Protein AF-W9Y584-F1 (afdb_monomer)

Solvent-accessible surface area (backbone atoms only — not comparable to full-atom values): 12458 Å² total; per-residue (Å²): 137,82,78,78,77,70,76,89,52,69,51,66,88,59,49,47,85,78,64,96,78,59,50,71,48,49,48,54,33,46,75,70,65,40,57,49,36,88,55,50,37,61,55,81,75,81,56,70,67,59,54,50,48,42,29,58,38,43,80,43,98,86,47,83,35,14,33,40,26,53,37,51,52,50,45,47,73,74,63,63,38,45,46,75,89,76,39,74,39,94,86,58,80,86,69,57,84,52,54,62,47,19,27,52,51,36,49,51,52,49,55,53,46,68,76,48,44,75,40,34,39,35,30,57,74,50,92,54,31,32,34,39,39,38,18,34,67,78,44,29,31,47,34,30,39,31,39,40,42,72,65,76,66,102,74,73,49,80,82,48,58,66,56,61,74,70,52,58,79,83,76,55,60,68,40,82,76,43,72,41,69,71,34,78,40,66,47,59,86,93,47,64,87,49,37,77,80,75,76,76,78,74,80,77,77,77,83,85,129

Secondary structure (DSSP, 8-state):
---------S-GGGB-PPPSS--HHHHHHHHTTPPPBTTB---PPPPHHHHHHHHHS-SSTT-SS-HHHHHHHHHIIIII-TTTTTPPPSS-PPP-SSHHHHHHHHHHHHHHHHHH--EEEEEEEETTEEEEEEE-TTS-EEEEEEEEEE---TT--HHHHHHHTTS-TTTS-EEEEEEEEEEEEPSPTT-GGGS--------------

Mean predicted aligned error: 8.9 Å

Sequence (209 aa):
MNTDVEACGIYPSIKVPWSSQPREAETTYRDAGLVKTKGTLFLLPPPDDVLRETFNAPPRPKTRMSAGAVALCKHFERGGASSEHGRSHPFWTMPVGSNENKTEIARQILDDMLSQAVWKNVMLLHHGVAVYEIRNSRGYGIRWTLDLQEKRGARASEDQVESHLLEDDYEKDWVITKTTLRGFLEPIAGLDYELPHREQKESATGSSA

Organism: NCBI:txid1182541

Radius of gyration: 20.82 Å; Cα contacts (8 Å, |Δi|>4): 292; chains: 1; bounding box: 46×78×46 Å

Foldseek 3Di:
DDDPPPPLAFPPPFFDDQDPDHDPLSVVQVVVLATDGVQFQSDDDDDVVQVLCQQLPCPDPPDPAGVQLVQLQVCCVVPCDPCPVDDANPQAGRQDDDSVSSRVRSSVVSVCQVVQFNHWTWGDPDPQKIKIWTDGLQQKTWIKIFGKDFPDDPDDDPVNVVVVVVDDSSPTDIDGPDIHTPHIGDHDPPRSVS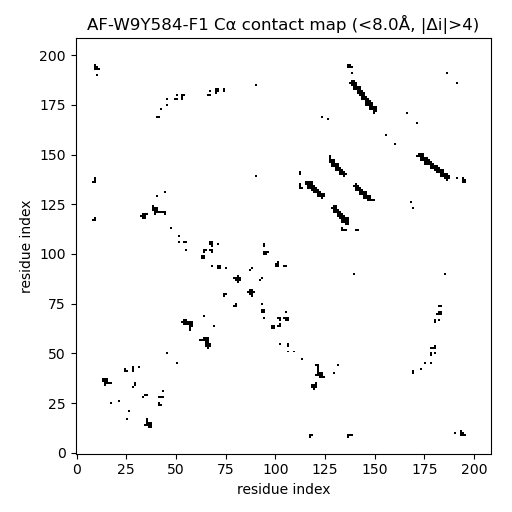GDDDDPPPPPPDDDD

Nearest PDB structures (foldseek):
  4nzf-assembly1_A  TM=4.106E-01  e=8.703E-01  Geobacillus stearothermophilus
  3lx9-assembly1_B  TM=3.716E-01  e=7.704E-01  Homo sapiens
  1r47-assembly1_A  TM=5.193E-01  e=4.246E+00  Homo sapiens
  8ptx-assembly1_B  TM=4.443E-01  e=9.380E+00  Homo sapiens

pLDDT: mean 84.26, std 19.47, range [28.8, 98.75]

Structure (mmCIF, N/CA/C/O backbone):
data_AF-W9Y584-F1
#
_entry.id   AF-W9Y584-F1
#
loop_
_atom_site.group_PDB
_atom_site.id
_atom_site.type_symbol
_atom_site.label_atom_id
_atom_site.label_alt_id
_atom_site.label_comp_id
_atom_site.label_asym_id
_atom_site.label_entity_id
_atom_site.label_seq_id
_atom_site.pdbx_PDB_ins_code
_atom_site.Cartn_x
_atom_site.Cartn_y
_atom_site.Cartn_z
_atom_site.occupancy
_atom_site.B_iso_or_equiv
_atom_site.auth_seq_id
_atom_site.auth_comp_id
_atom_site.auth_asym_id
_atom_site.auth_atom_id
_atom_site.pdbx_PDB_model_num
ATOM 1 N N . MET A 1 1 ? -17.230 -28.065 20.825 1.00 34.12 1 MET A N 1
ATOM 2 C CA . MET A 1 1 ? -15.792 -27.737 20.894 1.00 34.12 1 MET A CA 1
ATOM 3 C C . MET A 1 1 ? -15.297 -27.691 19.463 1.00 34.12 1 MET A C 1
ATOM 5 O O . MET A 1 1 ? -14.974 -28.733 18.917 1.00 34.12 1 MET A O 1
ATOM 9 N N . ASN A 1 2 ? -15.394 -26.527 18.822 1.00 28.80 2 ASN A N 1
ATOM 10 C CA . ASN A 1 2 ? -14.852 -26.336 17.482 1.00 28.80 2 ASN A CA 1
ATOM 11 C C . ASN A 1 2 ? -13.498 -25.673 17.694 1.00 28.80 2 ASN A C 1
ATOM 13 O O . ASN A 1 2 ? -13.433 -24.549 18.177 1.00 28.80 2 ASN A O 1
ATOM 17 N N . THR A 1 3 ? -12.440 -26.439 17.478 1.00 34.41 3 THR A N 1
ATOM 18 C CA . THR A 1 3 ? -11.067 -25.958 17.512 1.00 34.41 3 THR A CA 1
ATOM 19 C C . THR A 1 3 ? -10.879 -25.011 16.341 1.00 34.41 3 THR A C 1
ATOM 21 O O . THR A 1 3 ? -10.910 -25.447 15.188 1.00 34.41 3 THR A O 1
ATOM 24 N N . ASP A 1 4 ? -10.718 -23.730 16.659 1.00 35.47 4 ASP A N 1
ATOM 25 C CA . ASP A 1 4 ? -10.154 -22.725 15.773 1.00 35.47 4 ASP A CA 1
ATOM 26 C C . ASP A 1 4 ? -8.852 -23.274 15.189 1.00 35.47 4 ASP A C 1
ATOM 28 O O . ASP A 1 4 ? -7.821 -23.360 15.856 1.00 35.47 4 ASP A O 1
ATOM 32 N N . VAL A 1 5 ? -8.905 -23.678 13.923 1.00 38.56 5 VAL A N 1
ATOM 33 C CA . VAL A 1 5 ? -7.708 -23.721 13.095 1.00 38.56 5 VAL A CA 1
ATOM 34 C C . VAL A 1 5 ? -7.397 -22.257 12.823 1.00 38.56 5 VAL A C 1
ATOM 36 O O . VAL A 1 5 ? -7.848 -21.697 11.825 1.00 38.56 5 VAL A O 1
ATOM 39 N N . GLU A 1 6 ? -6.707 -21.607 13.765 1.00 42.22 6 GLU A N 1
ATOM 40 C CA . GLU A 1 6 ? -6.067 -20.324 13.506 1.00 42.22 6 GLU A CA 1
ATOM 41 C C . GLU A 1 6 ? -5.258 -20.506 12.226 1.00 42.22 6 GLU A C 1
ATOM 43 O O . GLU A 1 6 ? -4.303 -21.286 12.169 1.00 42.22 6 GLU A O 1
ATOM 48 N N . ALA A 1 7 ? -5.697 -19.843 11.157 1.00 46.44 7 ALA A N 1
ATOM 49 C CA . ALA A 1 7 ? -4.924 -19.765 9.939 1.00 46.44 7 ALA A CA 1
ATOM 50 C C . ALA A 1 7 ? -3.546 -19.244 10.348 1.00 46.44 7 ALA A C 1
ATOM 52 O O . ALA A 1 7 ? -3.436 -18.111 10.821 1.00 46.44 7 ALA A O 1
ATOM 53 N N . CYS A 1 8 ? -2.529 -20.099 10.214 1.00 53.91 8 CYS A N 1
ATOM 54 C CA . CYS A 1 8 ? -1.125 -19.790 10.451 1.00 53.91 8 CYS A CA 1
ATOM 55 C C . CYS A 1 8 ? -0.717 -18.699 9.451 1.00 53.91 8 CYS A C 1
ATOM 57 O O . CYS A 1 8 ? -0.238 -18.959 8.348 1.00 53.91 8 CYS A O 1
ATOM 59 N N . GLY A 1 9 ? -1.103 -17.466 9.766 1.00 73.62 9 GLY A N 1
ATOM 60 C CA . GLY A 1 9 ? -0.907 -16.298 8.933 1.00 73.62 9 GLY A CA 1
ATOM 61 C C . GLY A 1 9 ? 0.521 -15.813 9.085 1.00 73.62 9 GLY A C 1
ATOM 62 O O . GLY A 1 9 ? 1.168 -16.088 10.088 1.00 73.62 9 GLY A O 1
ATOM 63 N N . ILE A 1 10 ? 1.002 -15.052 8.107 1.00 90.50 10 ILE A N 1
ATOM 64 C CA . ILE A 1 10 ? 2.346 -14.484 8.200 1.00 90.50 10 ILE A CA 1
ATOM 65 C C . ILE A 1 10 ? 2.444 -13.552 9.418 1.00 90.50 10 ILE A C 1
ATOM 67 O O . ILE A 1 10 ? 1.484 -12.841 9.737 1.00 90.50 10 ILE A O 1
ATOM 71 N N . TYR A 1 11 ? 3.602 -13.573 10.074 1.00 91.38 11 TYR A N 1
ATOM 72 C CA . TYR A 1 11 ? 3.988 -12.698 11.183 1.00 91.38 11 TYR A CA 1
ATOM 73 C C . TYR A 1 11 ? 3.012 -12.645 12.380 1.00 91.38 11 TYR A C 1
ATOM 75 O O . TYR A 1 11 ? 2.524 -11.561 12.722 1.00 91.38 11 TYR A O 1
ATOM 83 N N . PRO A 1 12 ? 2.668 -13.779 13.027 1.00 92.19 12 PRO A N 1
ATOM 84 C CA . PRO A 1 12 ? 1.818 -13.779 14.216 1.00 92.19 12 PRO A CA 1
ATOM 85 C C . PRO A 1 12 ? 2.366 -12.911 15.358 1.00 92.19 12 PRO A C 1
ATOM 87 O O . PRO A 1 12 ? 1.565 -12.313 16.073 1.00 92.19 12 PRO A O 1
ATOM 90 N N . SER A 1 13 ? 3.689 -12.779 15.520 1.00 93.00 13 SER A N 1
ATOM 91 C CA . SER A 1 13 ? 4.279 -12.080 16.676 1.00 93.00 13 SER A CA 1
ATOM 92 C C . SER A 1 13 ? 4.034 -10.570 16.707 1.00 93.00 13 SER A C 1
ATOM 94 O O . SER A 1 13 ? 4.055 -9.963 17.778 1.00 93.00 13 SER A O 1
ATOM 96 N N . ILE A 1 14 ? 3.788 -9.949 15.551 1.00 93.81 14 ILE A N 1
ATOM 97 C CA . ILE A 1 14 ? 3.562 -8.499 15.441 1.00 93.81 14 ILE A CA 1
ATOM 98 C C . ILE A 1 14 ? 2.076 -8.134 15.345 1.00 93.81 14 ILE A C 1
ATOM 100 O O . ILE A 1 14 ? 1.730 -6.947 15.368 1.00 93.81 14 ILE A O 1
ATOM 104 N N . LYS A 1 15 ? 1.194 -9.134 15.221 1.00 94.12 15 LYS A N 1
ATOM 105 C CA . LYS A 1 15 ? -0.253 -8.920 15.244 1.00 94.12 15 LYS A CA 1
ATOM 106 C C . LYS A 1 15 ? -0.695 -8.568 16.658 1.00 94.12 15 LYS A C 1
ATOM 108 O O . LYS A 1 15 ? -0.238 -9.143 17.640 1.00 94.12 15 LYS A O 1
ATOM 113 N N . VAL A 1 16 ? -1.611 -7.614 16.753 1.00 94.81 16 VAL A N 1
ATOM 114 C CA . VAL A 1 16 ? -2.202 -7.173 18.019 1.00 94.81 16 VAL A CA 1
ATOM 115 C C . VAL A 1 16 ? -3.664 -7.622 18.061 1.00 94.81 16 VAL A C 1
ATOM 117 O O . VAL A 1 16 ? -4.352 -7.499 17.045 1.00 94.81 16 VAL A O 1
ATOM 120 N N . PRO A 1 17 ? -4.170 -8.105 19.212 1.00 95.38 17 PRO A N 1
ATOM 121 C CA . PRO A 1 17 ? -5.575 -8.464 19.355 1.00 95.38 17 PRO A CA 1
ATOM 122 C C . PRO A 1 17 ? -6.532 -7.312 19.016 1.00 95.38 17 PRO A C 1
ATOM 124 O O . PRO A 1 17 ? -6.271 -6.132 19.292 1.00 95.38 17 PRO A O 1
ATOM 127 N N . TRP A 1 18 ? -7.677 -7.661 18.435 1.00 96.00 18 TRP A N 1
ATOM 128 C CA . TRP A 1 18 ? -8.793 -6.734 18.252 1.00 96.00 18 TRP A CA 1
ATOM 129 C C . TRP A 1 18 ? -9.362 -6.297 19.605 1.00 96.00 18 TRP A C 1
ATOM 131 O O . TRP A 1 18 ? -9.293 -7.040 20.587 1.00 96.00 18 TRP A O 1
ATOM 141 N N . SER A 1 19 ? -9.916 -5.089 19.664 1.00 94.88 19 SER A N 1
ATOM 142 C CA . SER A 1 19 ? -10.541 -4.580 20.887 1.00 94.88 19 SER A CA 1
ATOM 143 C C . SER A 1 19 ? -11.781 -5.403 21.244 1.00 94.88 19 SER A C 1
ATOM 145 O O . SER A 1 19 ? -12.519 -5.847 20.365 1.00 94.88 19 SER A O 1
ATOM 147 N N . SER A 1 20 ? -12.048 -5.578 22.540 1.00 95.12 20 SER A N 1
ATOM 148 C CA . SER A 1 20 ? -13.260 -6.259 23.026 1.00 95.12 20 SER A CA 1
ATOM 149 C C . SER A 1 20 ? -14.541 -5.467 22.740 1.00 95.12 20 SER A C 1
ATOM 151 O O . SER A 1 20 ? -15.612 -6.051 22.599 1.00 95.12 20 SER A O 1
ATOM 153 N N . GLN A 1 21 ? -14.421 -4.144 22.635 1.00 94.44 21 GLN A N 1
ATOM 154 C CA . GLN A 1 21 ? -15.483 -3.211 22.264 1.00 94.44 21 GLN A CA 1
ATOM 155 C C . GLN A 1 21 ? -14.983 -2.355 21.090 1.00 94.44 21 GLN A C 1
ATOM 157 O O . GLN A 1 21 ? -14.539 -1.225 21.303 1.00 94.44 21 GLN A O 1
ATOM 162 N N . PRO A 1 22 ? -14.941 -2.912 19.864 1.00 94.06 22 PRO A N 1
ATOM 163 C CA . PRO A 1 22 ? -14.380 -2.212 18.720 1.00 94.06 22 PRO A CA 1
ATOM 164 C C . PRO A 1 22 ? -15.288 -1.055 18.311 1.00 94.06 22 PRO A C 1
ATOM 166 O O . PRO A 1 22 ? -16.516 -1.157 18.334 1.00 94.06 22 PRO A O 1
ATOM 169 N N . ARG A 1 23 ? -14.670 0.045 17.890 1.00 93.50 23 ARG A N 1
ATOM 170 C CA . ARG A 1 23 ? -15.391 1.139 17.235 1.00 93.50 23 ARG A CA 1
ATOM 171 C C . ARG A 1 23 ? -15.782 0.740 15.812 1.00 93.50 23 ARG A C 1
ATOM 173 O O . ARG A 1 23 ? -15.297 -0.260 15.274 1.00 93.50 23 ARG A O 1
ATOM 180 N N . GLU A 1 24 ? -16.627 1.550 15.181 1.00 94.94 24 GLU A N 1
ATOM 181 C CA . GLU A 1 24 ? -17.057 1.333 13.795 1.00 94.94 24 GLU A CA 1
ATOM 182 C C . GLU A 1 24 ? -15.867 1.258 12.825 1.00 94.94 24 GLU A C 1
ATOM 184 O O . GLU A 1 24 ? -15.806 0.347 12.000 1.00 94.94 24 GLU A O 1
ATOM 189 N N . ALA A 1 25 ? -14.876 2.143 12.982 1.00 94.94 25 ALA A N 1
ATOM 190 C CA . ALA A 1 25 ? -13.658 2.136 12.172 1.00 94.94 25 ALA A CA 1
ATOM 191 C C . ALA A 1 25 ? -12.867 0.820 12.306 1.00 94.94 25 ALA A C 1
ATOM 193 O O . ALA A 1 25 ? -12.515 0.216 11.297 1.00 94.94 25 ALA A O 1
ATOM 194 N N . GLU A 1 26 ? -12.644 0.323 13.531 1.00 96.44 26 GLU A N 1
ATOM 195 C CA . GLU A 1 26 ? -11.946 -0.955 13.766 1.00 96.44 26 GLU A CA 1
ATOM 196 C C . GLU A 1 26 ? -12.716 -2.140 13.174 1.00 96.44 26 GLU A C 1
ATOM 198 O O . GLU A 1 26 ? -12.120 -3.030 12.568 1.00 96.44 26 GLU A O 1
ATOM 203 N N . THR A 1 27 ? -14.043 -2.135 13.319 1.00 97.31 27 THR A N 1
ATOM 204 C CA . THR A 1 27 ? -14.920 -3.177 12.768 1.00 97.31 27 THR A CA 1
ATOM 205 C C . THR A 1 27 ? -14.838 -3.197 11.246 1.00 97.31 27 THR A C 1
ATOM 207 O O . THR A 1 27 ? -14.518 -4.228 10.663 1.00 97.31 27 THR A O 1
ATOM 210 N N . THR A 1 28 ? -15.012 -2.038 10.610 1.00 97.31 28 THR A N 1
ATOM 211 C CA . THR A 1 28 ? -14.925 -1.880 9.151 1.00 97.31 28 THR A CA 1
ATOM 212 C C . THR A 1 28 ? -13.552 -2.295 8.623 1.00 97.31 28 THR A C 1
ATOM 214 O O . THR A 1 28 ? -13.441 -2.978 7.606 1.00 97.31 28 THR A O 1
ATOM 217 N N . TYR A 1 29 ? -12.491 -1.918 9.336 1.00 97.81 29 TYR A N 1
ATOM 218 C CA . TYR A 1 29 ? -11.118 -2.261 8.993 1.00 97.81 29 TYR A CA 1
ATOM 219 C C . TYR A 1 29 ? -10.876 -3.778 9.049 1.00 97.81 29 TYR A C 1
ATOM 221 O O . TYR A 1 29 ? -10.316 -4.362 8.119 1.00 97.81 29 TYR A O 1
ATOM 229 N N . ARG A 1 30 ? -11.357 -4.442 10.105 1.00 97.19 30 ARG A N 1
ATOM 230 C CA . ARG A 1 30 ? -11.294 -5.902 10.240 1.00 97.19 30 ARG A CA 1
ATOM 231 C C . ARG A 1 30 ? -12.093 -6.613 9.149 1.00 97.19 30 ARG A C 1
ATOM 233 O O . ARG A 1 30 ? -11.585 -7.559 8.552 1.00 97.19 30 ARG A O 1
ATOM 240 N N . ASP A 1 31 ? -13.313 -6.160 8.880 1.00 97.38 31 ASP A N 1
ATOM 241 C CA . ASP A 1 31 ? -14.220 -6.789 7.913 1.00 97.38 31 ASP A CA 1
ATOM 242 C C . ASP A 1 31 ? -13.699 -6.657 6.470 1.00 97.38 31 ASP A C 1
ATOM 244 O O . ASP A 1 31 ? -13.946 -7.523 5.632 1.00 9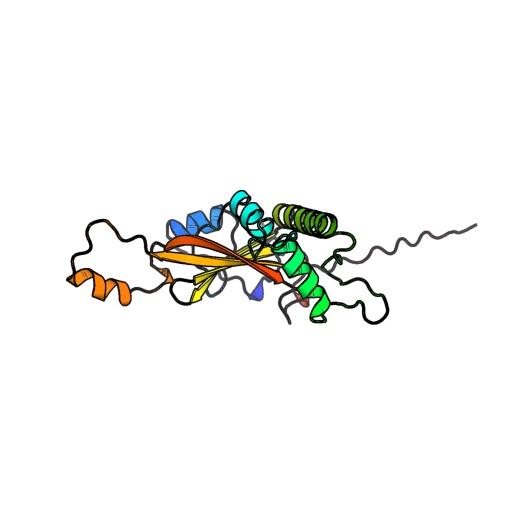7.38 31 ASP A O 1
ATOM 248 N N . ALA A 1 32 ? -12.884 -5.633 6.193 1.00 97.00 32 ALA A N 1
ATOM 249 C CA . ALA A 1 32 ? -12.140 -5.483 4.942 1.00 97.00 32 ALA A CA 1
ATOM 250 C C . ALA A 1 32 ? -10.915 -6.422 4.817 1.00 97.00 32 ALA A C 1
ATOM 252 O O . ALA A 1 32 ? -10.178 -6.352 3.829 1.00 97.00 32 ALA A O 1
ATOM 253 N N . GLY A 1 33 ? -10.669 -7.301 5.796 1.00 95.94 33 GLY A N 1
ATOM 254 C CA . GLY A 1 33 ? -9.568 -8.268 5.784 1.00 95.94 33 GLY A CA 1
ATOM 255 C C . GLY A 1 33 ? -8.191 -7.655 6.058 1.00 95.94 33 GLY A C 1
ATOM 256 O O . GLY A 1 33 ? -7.170 -8.244 5.695 1.00 95.94 33 GLY A O 1
ATOM 257 N N . LEU A 1 34 ? -8.146 -6.466 6.665 1.00 97.62 34 LEU A N 1
ATOM 258 C CA . LEU A 1 34 ? -6.903 -5.809 7.062 1.00 97.62 34 LEU A CA 1
ATOM 259 C C . LEU A 1 34 ? -6.424 -6.354 8.411 1.00 97.62 34 LEU A C 1
ATOM 261 O O . LEU A 1 34 ? -7.209 -6.797 9.251 1.00 97.62 34 LEU A O 1
ATOM 265 N N . VAL A 1 35 ? -5.112 -6.324 8.631 1.00 97.12 35 VAL A N 1
ATOM 266 C CA . VAL A 1 35 ? -4.511 -6.818 9.874 1.00 97.12 35 VAL A CA 1
ATOM 267 C C . VAL A 1 35 ? -4.191 -5.674 10.823 1.00 97.12 35 VAL A C 1
ATOM 269 O O . VAL A 1 35 ? -3.840 -4.580 10.393 1.00 97.12 35 VAL A O 1
ATOM 272 N N . LYS A 1 36 ? -4.262 -5.947 12.126 1.00 96.88 36 LYS A N 1
ATOM 273 C CA . LYS A 1 36 ? -3.912 -4.998 13.183 1.00 96.88 36 LYS A CA 1
ATOM 274 C C . LYS A 1 36 ? -2.532 -5.316 13.752 1.00 96.88 36 LYS A C 1
ATOM 276 O O . LYS A 1 36 ? -2.277 -6.426 14.212 1.00 96.88 36 LYS A O 1
ATOM 281 N N . THR A 1 37 ? -1.664 -4.317 13.769 1.00 96.75 37 THR A N 1
ATOM 282 C CA . THR A 1 37 ? -0.360 -4.297 14.450 1.00 96.75 37 THR A CA 1
ATOM 283 C C . THR A 1 37 ? -0.225 -3.041 15.306 1.00 96.75 37 THR A C 1
ATOM 285 O O . THR A 1 37 ? -1.053 -2.127 15.241 1.00 96.75 37 THR A O 1
ATOM 288 N N . LYS A 1 38 ? 0.866 -2.936 16.072 1.00 95.19 38 LYS A N 1
ATOM 289 C CA . LYS A 1 38 ? 1.225 -1.670 16.721 1.00 95.19 38 LYS A CA 1
ATOM 290 C C . LYS A 1 38 ? 1.358 -0.559 15.669 1.00 95.19 38 LYS A C 1
ATOM 292 O O . LYS A 1 38 ? 2.033 -0.751 14.661 1.00 95.19 38 LYS A O 1
ATOM 297 N N . GLY A 1 39 ? 0.705 0.576 15.917 1.00 95.31 39 GLY A N 1
ATOM 298 C CA . GLY A 1 39 ? 0.689 1.732 15.016 1.00 95.31 39 GLY A CA 1
ATOM 299 C C . GLY A 1 39 ? -0.311 1.646 13.860 1.00 95.31 39 GLY A C 1
ATOM 300 O O . GLY A 1 39 ? -0.281 2.497 12.975 1.00 95.31 39 GLY A O 1
ATOM 301 N N . THR A 1 40 ? -1.191 0.638 13.846 1.00 97.44 40 THR A N 1
ATOM 302 C CA . THR A 1 40 ? -2.282 0.570 12.861 1.00 97.44 40 THR A CA 1
ATOM 303 C C . THR A 1 40 ? -3.219 1.755 13.028 1.00 97.44 40 THR A C 1
ATOM 305 O O . THR A 1 40 ? -3.687 2.026 14.132 1.00 97.44 40 THR A O 1
ATOM 308 N N . LEU A 1 41 ? -3.505 2.423 11.918 1.00 97.50 41 LEU A N 1
ATOM 309 C CA . LEU A 1 41 ? -4.563 3.411 11.807 1.00 97.50 41 LEU A CA 1
ATOM 310 C C . LEU A 1 41 ? -5.759 2.715 11.153 1.00 97.50 41 LEU A C 1
ATOM 312 O O . LEU A 1 41 ? -5.602 2.154 10.069 1.00 97.50 41 LEU A O 1
ATOM 316 N N . PHE A 1 42 ? -6.939 2.739 11.782 1.00 97.19 42 PHE A N 1
ATOM 317 C CA . PHE A 1 42 ? -8.156 2.094 11.257 1.00 97.19 42 PHE A CA 1
ATOM 318 C C . PHE A 1 42 ? -8.786 2.883 10.097 1.00 97.19 42 PHE A C 1
ATOM 320 O O . PHE A 1 42 ? -9.957 3.249 10.115 1.00 97.19 42 PHE A O 1
ATOM 327 N N . LEU A 1 43 ? -7.974 3.144 9.077 1.00 97.50 43 LEU A N 1
ATOM 328 C CA . LEU A 1 43 ? -8.300 3.858 7.857 1.00 97.50 43 LEU A CA 1
ATOM 329 C C . LEU A 1 43 ? -8.279 2.866 6.696 1.00 97.50 43 LEU A C 1
ATOM 331 O O . LEU A 1 43 ? -7.282 2.176 6.489 1.00 97.50 43 LEU A O 1
ATOM 335 N N . LEU A 1 44 ? -9.359 2.799 5.920 1.00 98.12 44 LEU A N 1
ATOM 336 C CA . LEU A 1 44 ? -9.381 1.948 4.733 1.00 98.12 44 LEU A CA 1
ATOM 337 C C . LEU A 1 44 ? -8.335 2.425 3.709 1.00 98.12 44 LEU A C 1
ATOM 339 O O . LEU A 1 44 ? -8.192 3.632 3.498 1.00 98.12 44 LEU A O 1
ATOM 343 N N . PRO A 1 45 ? -7.592 1.502 3.073 1.00 97.94 45 PRO A N 1
ATOM 344 C CA . PRO A 1 45 ? -6.585 1.872 2.091 1.00 97.94 45 PRO A CA 1
ATOM 345 C C . PRO A 1 45 ? -7.224 2.445 0.816 1.00 97.94 45 PRO A C 1
ATOM 347 O O . PRO A 1 45 ? -8.422 2.255 0.582 1.00 97.94 45 PRO A O 1
ATOM 350 N N . PRO A 1 46 ? -6.428 3.102 -0.048 1.00 98.19 46 PRO A N 1
ATOM 351 C CA . PRO A 1 46 ? -6.880 3.467 -1.384 1.00 98.19 46 PRO A CA 1
ATOM 352 C C . PRO A 1 46 ? -7.363 2.227 -2.151 1.00 98.19 46 PRO A C 1
ATOM 354 O O . PRO A 1 46 ? -6.777 1.153 -1.975 1.00 98.19 46 PRO A O 1
ATOM 357 N N . PRO A 1 47 ? -8.375 2.352 -3.026 1.00 98.00 47 PRO A N 1
ATOM 358 C CA . PRO A 1 47 ? -8.801 1.230 -3.846 1.00 98.00 47 PRO A CA 1
ATOM 359 C C . PRO A 1 47 ? -7.719 0.832 -4.868 1.00 98.00 47 PRO A C 1
ATOM 361 O O . PRO A 1 47 ? -6.816 1.607 -5.197 1.00 98.00 47 PRO A O 1
ATOM 364 N N . ASP A 1 48 ? -7.796 -0.405 -5.363 1.00 98.31 48 ASP A N 1
ATOM 365 C CA . ASP A 1 48 ? -6.764 -1.005 -6.219 1.00 98.31 48 ASP A CA 1
ATOM 366 C C . ASP A 1 48 ? -6.489 -0.213 -7.509 1.00 98.31 48 ASP A C 1
ATOM 368 O O . ASP A 1 48 ? -5.367 -0.233 -8.016 1.00 98.31 48 ASP A O 1
ATOM 372 N N . ASP A 1 49 ? -7.483 0.487 -8.056 1.00 98.50 49 ASP A N 1
ATOM 373 C CA . ASP A 1 49 ? -7.332 1.350 -9.231 1.00 98.50 49 ASP A CA 1
ATOM 374 C C . ASP A 1 49 ? -6.393 2.535 -8.958 1.00 98.50 49 ASP A C 1
ATOM 376 O O . ASP A 1 49 ? -5.493 2.787 -9.758 1.00 98.50 49 ASP A O 1
ATOM 380 N N . VAL A 1 50 ? -6.500 3.176 -7.791 1.00 98.44 50 VAL A N 1
ATOM 381 C CA . VAL A 1 50 ? -5.585 4.238 -7.338 1.00 98.44 50 VAL A CA 1
ATOM 382 C C . VAL A 1 50 ? -4.171 3.689 -7.124 1.00 98.44 50 VAL A C 1
ATOM 384 O O . VAL A 1 50 ? -3.175 4.333 -7.477 1.00 98.44 50 VAL A O 1
ATOM 387 N N . LEU A 1 51 ? -4.040 2.474 -6.583 1.00 98.62 51 LEU A N 1
ATOM 388 C CA . LEU A 1 51 ? -2.733 1.821 -6.435 1.00 98.62 51 LEU A CA 1
ATOM 389 C C . LEU A 1 51 ? -2.092 1.553 -7.803 1.00 98.62 51 LEU A C 1
ATOM 391 O O . LEU A 1 51 ? -0.911 1.851 -7.999 1.00 98.62 51 LEU A O 1
ATOM 395 N N . ARG A 1 52 ? -2.874 1.052 -8.767 1.00 98.62 52 ARG A N 1
ATOM 396 C CA . ARG A 1 52 ? -2.444 0.830 -10.157 1.00 98.62 52 ARG A CA 1
ATOM 397 C C . ARG A 1 52 ? -2.063 2.134 -10.838 1.00 98.62 52 ARG A C 1
ATOM 399 O O . ARG A 1 52 ? -1.022 2.185 -11.489 1.00 98.62 52 ARG A O 1
ATOM 406 N N . GLU A 1 53 ? -2.863 3.182 -10.686 1.00 98.12 53 GLU A N 1
ATOM 407 C CA . GLU A 1 53 ? -2.593 4.496 -11.265 1.00 98.12 53 GLU A CA 1
ATOM 408 C C . GLU A 1 53 ? -1.259 5.046 -10.756 1.00 98.12 53 GLU A C 1
ATOM 410 O O . GLU A 1 53 ? -0.359 5.324 -11.546 1.00 98.12 53 GLU A O 1
ATOM 415 N N . THR A 1 54 ? -1.083 5.124 -9.436 1.00 97.81 54 THR A N 1
ATOM 416 C CA . THR A 1 54 ? 0.134 5.683 -8.826 1.00 97.81 54 THR A CA 1
ATOM 417 C C . THR A 1 54 ? 1.384 4.852 -9.114 1.00 97.81 54 THR A C 1
ATOM 419 O O . THR A 1 54 ? 2.485 5.398 -9.191 1.00 97.81 54 THR A O 1
ATOM 422 N N . PHE A 1 55 ? 1.234 3.540 -9.303 1.00 98.31 55 PHE A N 1
ATOM 423 C CA . PHE A 1 55 ? 2.327 2.649 -9.679 1.00 98.31 55 PHE A CA 1
ATOM 424 C C . PHE A 1 55 ? 2.718 2.789 -11.157 1.00 98.31 55 PHE A C 1
ATOM 426 O O . PHE A 1 55 ? 3.910 2.797 -11.475 1.00 98.31 55 PHE A O 1
ATOM 433 N N . ASN A 1 56 ? 1.732 2.912 -12.053 1.00 97.12 56 ASN A N 1
ATOM 434 C CA . ASN A 1 56 ? 1.932 2.997 -13.502 1.00 97.12 56 ASN A CA 1
ATOM 435 C C . ASN A 1 56 ? 2.282 4.410 -13.981 1.00 97.12 56 ASN A C 1
ATOM 437 O O . ASN A 1 56 ? 2.932 4.560 -15.018 1.00 97.12 56 ASN A O 1
ATOM 441 N N . ALA A 1 57 ? 1.905 5.440 -13.224 1.00 95.00 57 ALA A N 1
ATOM 442 C CA . ALA A 1 57 ? 2.237 6.818 -13.533 1.00 95.00 57 ALA A CA 1
ATOM 443 C C . ALA A 1 57 ? 3.763 7.033 -13.546 1.00 95.00 57 ALA A C 1
ATOM 445 O O . ALA A 1 57 ? 4.488 6.506 -12.692 1.00 95.00 57 ALA A O 1
ATOM 446 N N . PRO A 1 58 ? 4.290 7.817 -14.499 1.00 92.88 58 PRO A N 1
ATOM 447 C CA . PRO A 1 58 ? 5.699 8.165 -14.510 1.00 92.88 58 PRO A CA 1
ATOM 448 C C . PRO A 1 58 ? 6.026 9.065 -13.304 1.00 92.88 58 PRO A C 1
ATOM 450 O O . PRO A 1 58 ? 5.302 10.025 -13.036 1.00 92.88 58 PRO A O 1
ATOM 453 N N . PRO A 1 59 ? 7.144 8.836 -12.588 1.00 88.19 59 PRO A N 1
ATOM 454 C CA . PRO A 1 59 ? 7.490 9.621 -11.402 1.00 88.19 59 PRO A CA 1
ATOM 455 C C . PRO A 1 59 ? 7.845 11.077 -11.734 1.00 88.19 59 PRO A C 1
ATOM 457 O O . PRO A 1 59 ? 7.931 11.916 -10.837 1.00 88.19 59 PRO A O 1
ATOM 460 N N . ARG A 1 60 ? 8.125 11.381 -13.009 1.00 87.50 60 ARG A N 1
ATOM 461 C CA . ARG 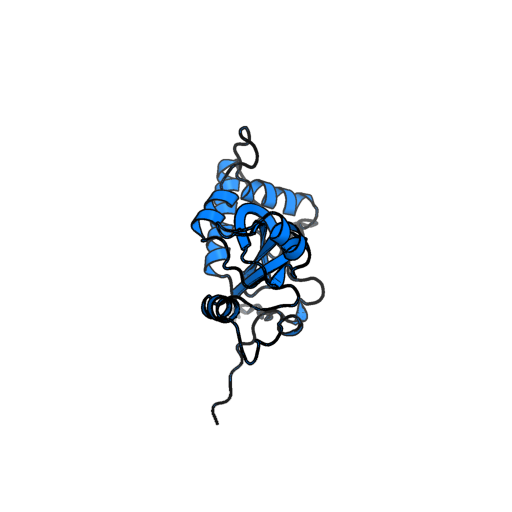A 1 60 ? 8.360 12.734 -13.524 1.00 87.50 60 ARG A CA 1
ATOM 462 C C . ARG A 1 60 ? 7.767 12.845 -14.934 1.00 87.50 60 ARG A C 1
ATOM 464 O O . ARG A 1 60 ? 7.875 11.884 -15.689 1.00 87.50 60 ARG A O 1
ATOM 471 N N . PRO A 1 61 ? 7.275 14.020 -15.367 1.00 81.81 61 PRO A N 1
ATOM 472 C CA . PRO A 1 61 ? 6.609 14.172 -16.669 1.00 81.81 61 PRO A CA 1
ATOM 473 C C . PRO A 1 61 ? 7.417 13.716 -17.896 1.00 81.81 61 PRO A C 1
ATOM 475 O O . PRO A 1 61 ? 6.847 13.394 -18.929 1.00 81.81 61 PRO A O 1
ATOM 478 N N . LYS A 1 62 ? 8.753 13.702 -17.806 1.00 81.06 62 LYS A N 1
ATOM 479 C CA . LYS A 1 62 ? 9.651 13.360 -18.923 1.00 81.06 62 LYS A CA 1
ATOM 480 C C . LYS A 1 62 ? 10.139 11.907 -18.913 1.00 81.06 62 LYS A C 1
ATOM 482 O O . LYS A 1 62 ? 10.874 11.512 -19.814 1.00 81.06 62 LYS A O 1
ATOM 487 N N . THR A 1 63 ? 9.806 11.115 -17.894 1.00 83.25 63 THR A N 1
ATOM 488 C CA . THR A 1 63 ? 10.272 9.725 -17.811 1.00 83.25 63 THR A CA 1
ATOM 489 C C . THR A 1 63 ? 9.300 8.809 -18.539 1.00 83.25 63 THR A C 1
ATOM 491 O O . THR A 1 63 ? 8.119 8.803 -18.222 1.00 83.25 63 THR A O 1
ATOM 494 N N . ARG A 1 64 ? 9.801 7.985 -19.465 1.00 88.00 64 ARG A N 1
ATOM 495 C CA . ARG A 1 64 ? 8.996 6.971 -20.177 1.00 88.00 64 ARG A CA 1
ATOM 496 C C . ARG A 1 64 ? 8.674 5.724 -19.344 1.00 88.00 64 ARG A C 1
ATOM 498 O O . ARG A 1 64 ? 7.973 4.844 -19.818 1.00 88.00 64 ARG A O 1
ATOM 505 N N . MET A 1 65 ? 9.237 5.621 -18.144 1.00 94.12 65 MET A N 1
ATOM 506 C CA . MET A 1 65 ? 9.118 4.457 -17.272 1.00 94.12 65 MET A CA 1
ATOM 507 C C . MET A 1 65 ? 8.177 4.770 -16.109 1.00 94.12 65 MET A C 1
ATOM 509 O O . MET A 1 65 ? 8.237 5.875 -15.562 1.00 94.12 65 MET A O 1
ATOM 513 N N . SER A 1 66 ? 7.346 3.802 -15.724 1.00 96.94 66 SER A N 1
ATOM 514 C CA . SER A 1 66 ? 6.462 3.931 -14.564 1.00 96.94 66 SER A CA 1
ATOM 515 C C . SER A 1 66 ? 7.232 4.053 -13.246 1.00 96.94 66 SER A C 1
ATOM 517 O O . SER A 1 66 ? 8.389 3.629 -13.136 1.00 96.94 66 SER A O 1
ATOM 519 N N . ALA A 1 67 ? 6.590 4.609 -12.216 1.00 97.44 67 ALA A N 1
ATOM 520 C CA . ALA A 1 67 ? 7.158 4.682 -10.872 1.00 97.44 67 ALA A CA 1
ATOM 521 C C . ALA A 1 67 ? 7.512 3.286 -10.342 1.00 97.44 67 ALA A C 1
ATOM 523 O O . ALA A 1 67 ? 8.585 3.109 -9.761 1.00 97.44 67 ALA A O 1
ATOM 524 N N . GLY A 1 68 ? 6.660 2.296 -10.618 1.00 97.56 68 GLY A N 1
ATOM 525 C CA . GLY A 1 68 ? 6.887 0.890 -10.305 1.00 97.56 68 GLY A CA 1
ATOM 526 C C . GLY A 1 68 ? 8.158 0.329 -10.925 1.00 97.56 68 GLY A C 1
ATOM 527 O O . GLY A 1 68 ? 9.009 -0.206 -10.216 1.00 97.56 68 GLY A O 1
ATOM 528 N N . ALA A 1 69 ? 8.347 0.508 -12.231 1.00 97.19 69 ALA A N 1
ATOM 529 C CA . ALA A 1 69 ? 9.538 0.009 -12.910 1.00 97.19 69 ALA A CA 1
ATOM 530 C C . ALA A 1 69 ? 10.817 0.737 -12.473 1.00 97.19 69 ALA A C 1
ATOM 532 O O . ALA A 1 69 ? 11.853 0.093 -12.297 1.00 97.19 69 ALA A O 1
ATOM 533 N N . VAL A 1 70 ? 10.751 2.048 -12.213 1.00 95.75 70 VAL A N 1
ATOM 534 C CA . VAL A 1 70 ? 11.885 2.801 -11.649 1.00 95.75 70 VAL A CA 1
ATOM 535 C C . VAL A 1 70 ? 12.235 2.297 -10.249 1.00 95.75 70 VAL A C 1
ATOM 537 O O . VAL A 1 70 ? 13.414 2.116 -9.943 1.00 95.75 70 VAL A O 1
ATOM 540 N N . ALA A 1 71 ? 11.235 2.072 -9.394 1.00 95.44 71 ALA A N 1
ATOM 541 C CA . ALA A 1 71 ? 11.443 1.540 -8.052 1.00 95.44 71 ALA A CA 1
ATOM 542 C C . ALA A 1 71 ? 12.046 0.131 -8.098 1.00 95.44 71 ALA A C 1
ATOM 544 O O . ALA A 1 71 ? 12.974 -0.150 -7.343 1.00 95.44 71 ALA A O 1
ATOM 545 N N . LEU A 1 72 ? 11.582 -0.714 -9.022 1.00 94.88 72 LEU A N 1
ATOM 546 C CA . LEU A 1 72 ? 12.086 -2.071 -9.202 1.00 94.88 72 LEU A CA 1
ATOM 547 C C . LEU A 1 72 ? 13.540 -2.066 -9.689 1.00 94.88 72 LEU A C 1
ATOM 549 O O . LEU A 1 72 ? 14.372 -2.747 -9.105 1.00 94.88 72 LEU A O 1
ATOM 553 N N . CYS A 1 73 ? 13.887 -1.247 -10.688 1.00 93.25 73 CYS A N 1
ATOM 554 C CA . CYS A 1 73 ? 15.280 -1.109 -11.136 1.00 93.25 73 CYS A CA 1
ATOM 555 C C . CYS A 1 73 ? 16.196 -0.673 -9.983 1.00 93.25 73 CYS A C 1
ATOM 557 O O . CYS A 1 73 ? 17.224 -1.299 -9.738 1.00 93.25 73 CYS A O 1
ATOM 559 N N . LYS A 1 74 ? 15.780 0.343 -9.215 1.00 90.44 74 LYS A N 1
ATOM 560 C CA . LYS A 1 74 ? 16.533 0.819 -8.046 1.00 90.44 74 LYS A CA 1
ATOM 561 C C . LYS A 1 74 ? 16.681 -0.240 -6.957 1.00 90.44 74 LYS A C 1
ATOM 563 O O . LYS A 1 74 ? 17.695 -0.241 -6.266 1.00 90.44 74 LYS A O 1
ATOM 568 N N . HIS A 1 75 ? 15.681 -1.103 -6.776 1.00 89.81 75 HIS A N 1
ATOM 569 C CA . HIS A 1 75 ? 15.744 -2.218 -5.827 1.00 89.81 75 HIS A CA 1
ATOM 570 C C . HIS A 1 75 ? 16.908 -3.159 -6.166 1.00 89.81 75 HIS A C 1
ATOM 572 O O . HIS A 1 75 ? 17.702 -3.499 -5.293 1.00 89.81 75 HIS A O 1
ATOM 578 N N . PHE A 1 76 ? 17.076 -3.487 -7.450 1.00 87.81 76 PHE A N 1
ATOM 579 C CA . PHE A 1 76 ? 18.200 -4.296 -7.930 1.00 87.81 76 PHE A CA 1
ATOM 580 C C . PHE A 1 76 ? 19.545 -3.552 -7.883 1.00 87.81 76 PHE A C 1
ATOM 582 O O . PHE A 1 76 ? 20.542 -4.139 -7.473 1.00 87.81 76 PHE A O 1
ATOM 589 N N . GLU A 1 77 ? 19.588 -2.262 -8.237 1.00 84.12 77 GLU A N 1
ATOM 590 C CA . GLU A 1 77 ? 20.820 -1.449 -8.209 1.00 84.12 77 GLU A CA 1
ATOM 591 C C . GLU A 1 77 ? 21.407 -1.275 -6.798 1.00 84.12 77 GLU A C 1
ATOM 593 O O . GLU A 1 77 ? 22.619 -1.169 -6.641 1.00 84.12 77 GLU A O 1
ATOM 598 N N . ARG A 1 78 ? 20.564 -1.240 -5.757 1.00 74.75 78 ARG A N 1
ATOM 599 C CA . ARG A 1 78 ? 20.976 -1.007 -4.359 1.00 74.75 78 ARG A CA 1
ATOM 600 C C . ARG A 1 78 ? 21.543 -2.239 -3.645 1.00 74.75 78 ARG A C 1
ATOM 602 O O . ARG A 1 78 ? 21.754 -2.179 -2.439 1.00 74.75 78 ARG A O 1
ATOM 609 N N . GLY A 1 79 ? 21.787 -3.336 -4.359 1.00 60.19 79 GLY A N 1
ATOM 610 C CA . GLY A 1 79 ? 22.378 -4.545 -3.780 1.00 60.19 79 GLY A CA 1
ATOM 611 C C . GLY A 1 79 ? 21.374 -5.538 -3.185 1.00 60.19 79 GLY A C 1
ATOM 612 O O . GLY A 1 79 ? 21.799 -6.526 -2.602 1.00 60.19 79 GLY A O 1
ATOM 613 N N . GLY A 1 80 ? 20.060 -5.364 -3.399 1.00 54.56 80 GLY A N 1
ATOM 614 C CA . GLY A 1 80 ? 19.086 -6.460 -3.209 1.00 54.56 80 GLY A CA 1
ATOM 615 C C . GLY A 1 80 ? 19.295 -7.611 -4.209 1.00 54.56 80 GLY A C 1
ATOM 616 O O . GLY A 1 80 ? 18.715 -8.690 -4.111 1.00 54.56 80 GLY A O 1
ATOM 617 N N . ALA A 1 81 ? 20.162 -7.396 -5.198 1.00 48.69 81 ALA A N 1
ATOM 618 C CA . ALA A 1 81 ? 20.591 -8.401 -6.138 1.00 48.69 81 ALA A CA 1
ATOM 619 C C . ALA A 1 81 ? 21.454 -9.472 -5.445 1.00 48.69 81 ALA A C 1
ATOM 621 O O . ALA A 1 81 ? 22.673 -9.354 -5.369 1.00 48.69 81 ALA A O 1
ATOM 622 N N . SER A 1 82 ? 20.858 -10.629 -5.157 1.00 46.94 82 SER A N 1
ATOM 623 C CA . SER A 1 82 ? 21.608 -11.896 -5.159 1.00 46.94 82 SER A CA 1
ATOM 624 C C . SER A 1 82 ? 22.224 -12.222 -6.539 1.00 46.94 82 SER A C 1
ATOM 626 O O . SER A 1 82 ? 22.733 -13.315 -6.750 1.00 46.94 82 SER A O 1
ATOM 628 N N . SER A 1 83 ? 22.222 -11.286 -7.495 1.00 46.00 83 SER A N 1
ATOM 629 C CA . SER A 1 83 ? 22.868 -11.424 -8.799 1.00 46.00 83 SER A CA 1
ATOM 630 C C . SER A 1 83 ? 24.394 -11.368 -8.732 1.00 46.00 83 SER A C 1
ATOM 632 O O . SER A 1 83 ? 25.042 -11.651 -9.741 1.00 46.00 83 SER A O 1
ATOM 634 N N . GLU A 1 84 ? 24.987 -11.095 -7.564 1.00 47.00 84 GLU A N 1
ATOM 635 C CA . GLU A 1 84 ? 26.362 -11.516 -7.303 1.00 47.00 84 GLU A CA 1
ATOM 636 C C . GLU A 1 84 ? 26.445 -13.036 -7.525 1.00 47.00 84 GLU A C 1
ATOM 638 O O . GLU A 1 84 ? 25.843 -13.820 -6.793 1.00 47.00 84 GLU A O 1
ATOM 643 N N . HIS A 1 85 ? 27.189 -13.461 -8.551 1.00 52.41 85 HIS A N 1
ATOM 644 C CA . HIS A 1 85 ? 27.339 -14.861 -8.988 1.00 52.41 85 HIS A CA 1
ATOM 645 C C . HIS A 1 85 ? 26.159 -15.457 -9.783 1.00 52.41 85 HIS A C 1
ATOM 647 O O . HIS A 1 85 ? 26.019 -16.677 -9.851 1.00 52.41 85 HIS A O 1
ATOM 653 N N . GLY A 1 86 ? 25.320 -14.627 -10.416 1.00 56.66 86 GLY A N 1
ATOM 654 C CA . GLY A 1 86 ? 24.290 -15.106 -11.348 1.00 56.66 86 GLY A CA 1
ATOM 655 C C . GLY A 1 86 ? 23.087 -15.785 -10.686 1.00 56.66 86 GLY A C 1
ATOM 656 O O . GLY A 1 86 ? 22.353 -16.505 -11.362 1.00 56.66 86 GLY A O 1
ATOM 657 N N . ARG A 1 87 ? 22.856 -15.569 -9.382 1.00 61.41 87 ARG A N 1
ATOM 658 C CA . ARG A 1 87 ? 21.656 -16.084 -8.709 1.00 61.41 87 ARG A CA 1
ATOM 659 C C . ARG A 1 87 ? 20.480 -15.125 -8.903 1.00 61.41 87 ARG A C 1
ATOM 661 O O . ARG A 1 87 ? 20.627 -13.902 -8.943 1.00 61.41 87 ARG A O 1
ATOM 668 N N . SER A 1 88 ? 19.288 -15.694 -9.049 1.00 66.50 88 SER A N 1
ATOM 669 C CA . SER A 1 88 ? 18.049 -14.921 -9.115 1.00 66.50 88 SER A CA 1
ATOM 670 C C . SER A 1 88 ? 17.724 -14.330 -7.746 1.00 66.50 88 SER A C 1
ATOM 672 O O . SER A 1 88 ? 17.845 -15.017 -6.726 1.00 66.50 88 SER A O 1
ATOM 674 N N . HIS A 1 89 ? 17.280 -13.071 -7.725 1.00 81.06 89 HIS A N 1
ATOM 675 C CA . HIS A 1 89 ? 16.771 -12.440 -6.510 1.00 81.06 89 HIS A CA 1
ATOM 676 C C . HIS A 1 89 ? 15.620 -13.294 -5.953 1.00 81.06 89 HIS A C 1
ATOM 678 O O . HIS A 1 89 ? 14.714 -13.659 -6.702 1.00 81.06 89 HIS A O 1
ATOM 684 N N . PRO A 1 90 ? 15.616 -13.625 -4.649 1.00 81.31 90 PRO A N 1
ATOM 685 C CA . PRO A 1 90 ? 14.684 -14.612 -4.097 1.00 81.31 90 PRO A CA 1
ATOM 686 C C . PRO A 1 90 ? 13.201 -14.201 -4.139 1.00 81.31 90 PRO A C 1
ATOM 688 O O . PRO A 1 90 ? 12.331 -15.047 -3.919 1.00 81.31 90 PRO A O 1
ATOM 691 N N . PHE A 1 91 ? 12.893 -12.928 -4.407 1.00 87.62 91 PHE A N 1
ATOM 692 C CA . PHE A 1 91 ? 11.560 -12.343 -4.222 1.00 87.62 91 PHE A CA 1
ATOM 693 C C . PHE A 1 91 ? 11.051 -11.619 -5.469 1.00 87.62 91 PHE A C 1
ATOM 695 O O . PHE A 1 91 ? 9.878 -11.751 -5.809 1.00 87.62 91 PHE A O 1
ATOM 702 N N . TRP A 1 92 ? 11.929 -10.892 -6.162 1.00 91.00 92 TRP A N 1
ATOM 703 C CA . TRP A 1 92 ? 11.567 -10.054 -7.301 1.00 91.00 92 TRP A CA 1
ATOM 704 C C . TRP A 1 92 ? 12.242 -10.524 -8.583 1.00 91.00 92 TRP A C 1
ATOM 706 O O . TRP A 1 92 ? 13.338 -11.076 -8.558 1.00 91.00 92 TRP A O 1
ATOM 716 N N . THR A 1 93 ? 11.608 -10.253 -9.719 1.00 88.88 93 THR A N 1
ATOM 717 C CA . THR A 1 93 ? 12.188 -10.526 -11.038 1.00 88.88 93 THR A CA 1
ATOM 718 C C . THR A 1 93 ? 12.849 -9.263 -11.571 1.00 88.88 93 THR A C 1
ATOM 720 O O . THR A 1 93 ? 12.248 -8.189 -11.535 1.00 88.88 93 THR A O 1
ATOM 723 N N . MET A 1 94 ? 14.085 -9.379 -12.065 1.00 89.81 94 MET A N 1
ATOM 724 C CA . MET A 1 94 ? 14.805 -8.234 -12.621 1.00 89.81 94 MET A CA 1
ATOM 725 C C . MET A 1 94 ? 14.103 -7.742 -13.897 1.00 89.81 94 MET A C 1
ATOM 727 O O . MET A 1 94 ? 13.929 -8.528 -14.831 1.00 89.81 94 MET A O 1
ATOM 731 N N . PRO A 1 95 ? 13.717 -6.457 -13.981 1.00 92.56 95 PRO A N 1
ATOM 732 C CA . PRO A 1 95 ? 13.070 -5.923 -15.168 1.00 92.56 95 PRO A CA 1
ATOM 733 C C . PRO A 1 95 ? 14.119 -5.687 -16.265 1.00 92.56 95 PRO A C 1
ATOM 735 O O . PRO A 1 95 ? 15.070 -4.921 -16.092 1.00 92.56 95 PRO A O 1
ATOM 738 N N . VAL A 1 96 ? 13.936 -6.328 -17.419 1.00 91.25 96 VAL A N 1
ATOM 739 C CA . VAL A 1 96 ? 14.859 -6.286 -18.568 1.00 91.25 96 VAL A CA 1
ATOM 740 C C . VAL A 1 96 ? 14.180 -5.714 -19.819 1.00 91.25 96 VAL A C 1
ATOM 742 O O . VAL A 1 96 ? 12.961 -5.577 -19.867 1.00 91.25 96 VAL A O 1
ATOM 745 N N . GLY A 1 97 ? 14.970 -5.366 -20.838 1.00 94.56 97 GLY A N 1
ATOM 746 C CA . GLY A 1 97 ? 14.462 -4.828 -22.106 1.00 94.56 97 GLY A CA 1
ATOM 747 C C . GLY A 1 97 ? 14.239 -3.311 -22.100 1.00 94.56 97 GLY A C 1
ATOM 748 O O . GLY A 1 97 ? 14.901 -2.578 -21.355 1.00 94.56 97 GLY A O 1
ATOM 749 N N . SER A 1 98 ? 13.338 -2.837 -22.971 1.00 95.81 98 SER A N 1
ATOM 750 C CA . SER A 1 98 ? 13.030 -1.408 -23.128 1.00 95.81 98 SER A CA 1
ATOM 751 C C . SER A 1 98 ? 12.329 -0.825 -21.894 1.00 95.81 98 SER A C 1
ATOM 753 O O . SER A 1 98 ? 11.887 -1.554 -21.006 1.00 95.81 98 SER A O 1
ATOM 755 N N . ASN A 1 99 ? 12.176 0.501 -21.832 1.00 95.31 99 ASN A N 1
ATOM 756 C CA . ASN A 1 99 ? 11.434 1.146 -20.741 1.00 95.31 99 ASN A CA 1
ATOM 757 C C . ASN A 1 99 ? 9.977 0.661 -20.660 1.00 95.31 99 ASN A C 1
ATOM 759 O O . ASN A 1 99 ? 9.434 0.511 -19.566 1.00 95.31 99 ASN A O 1
ATOM 763 N N . GLU A 1 100 ? 9.369 0.380 -21.809 1.00 95.31 100 GLU A N 1
ATOM 764 C CA . GLU A 1 100 ? 8.022 -0.171 -21.938 1.00 95.31 100 GLU A CA 1
ATOM 765 C C . GLU A 1 100 ? 7.978 -1.615 -21.434 1.00 95.31 100 GLU A C 1
ATOM 767 O O . GLU A 1 100 ? 7.100 -1.944 -20.642 1.00 95.31 100 GLU A O 1
ATOM 772 N N . ASN A 1 101 ? 8.960 -2.454 -21.796 1.00 96.44 101 ASN A N 1
ATOM 773 C CA . ASN A 1 101 ? 9.037 -3.824 -21.275 1.00 96.44 101 ASN A CA 1
ATOM 774 C C . ASN A 1 101 ? 9.206 -3.841 -19.754 1.00 96.44 101 ASN A C 1
ATOM 776 O O . ASN A 1 101 ? 8.504 -4.573 -19.066 1.00 96.44 101 ASN A O 1
ATOM 780 N N . LYS A 1 102 ? 10.091 -2.997 -19.212 1.00 96.75 102 LYS A N 1
ATOM 781 C CA . LYS A 1 102 ? 10.292 -2.873 -17.762 1.00 96.75 102 LYS A CA 1
ATOM 782 C C . LYS A 1 102 ? 9.020 -2.415 -17.048 1.00 96.75 102 LYS A C 1
ATOM 784 O O . LYS A 1 102 ? 8.715 -2.920 -15.971 1.00 96.75 102 LYS A O 1
ATOM 789 N N . THR A 1 103 ? 8.285 -1.481 -17.654 1.00 97.12 103 THR A N 1
ATOM 790 C CA . THR A 1 103 ? 6.995 -0.987 -17.148 1.00 97.12 103 THR A CA 1
ATOM 791 C C . THR A 1 103 ? 5.955 -2.099 -17.116 1.00 97.12 103 THR A C 1
ATOM 793 O O . THR A 1 103 ? 5.304 -2.282 -16.092 1.00 97.12 103 THR A O 1
ATOM 796 N N . GLU A 1 104 ? 5.852 -2.885 -18.186 1.00 97.44 104 GLU A N 1
ATOM 797 C CA . GLU A 1 104 ? 4.923 -4.011 -18.265 1.00 97.44 104 GLU A CA 1
ATOM 798 C C . GLU A 1 104 ? 5.266 -5.125 -17.265 1.00 97.44 104 GLU A C 1
ATOM 800 O O . GLU A 1 104 ? 4.382 -5.600 -16.557 1.00 97.44 104 GLU A O 1
ATOM 805 N N . ILE A 1 105 ? 6.548 -5.481 -17.118 1.00 97.38 105 ILE A N 1
ATOM 806 C CA . ILE A 1 105 ? 7.003 -6.452 -16.107 1.00 97.38 105 ILE A CA 1
ATOM 807 C C . ILE A 1 105 ? 6.623 -5.980 -14.699 1.00 97.38 105 ILE A C 1
ATOM 809 O O . ILE A 1 105 ? 6.066 -6.742 -13.912 1.00 97.38 105 ILE A O 1
ATOM 813 N N . ALA A 1 106 ? 6.896 -4.714 -14.369 1.00 97.75 106 ALA A N 1
ATOM 814 C CA . ALA A 1 106 ? 6.548 -4.171 -13.060 1.00 97.75 106 ALA A CA 1
ATOM 815 C C . ALA A 1 106 ? 5.028 -4.165 -12.826 1.00 97.75 106 ALA A C 1
ATOM 817 O O . ALA A 1 106 ? 4.582 -4.450 -11.716 1.00 97.75 106 ALA A O 1
ATOM 818 N N . ARG A 1 107 ? 4.233 -3.861 -13.860 1.00 98.00 107 ARG A N 1
ATOM 819 C CA . ARG A 1 107 ? 2.766 -3.877 -13.803 1.00 98.00 107 ARG A CA 1
ATOM 820 C C . ARG A 1 107 ? 2.232 -5.281 -13.510 1.00 98.00 107 ARG A C 1
ATOM 822 O O . ARG A 1 107 ? 1.394 -5.426 -12.630 1.00 98.00 107 ARG A O 1
ATOM 829 N N . GLN A 1 108 ? 2.754 -6.307 -14.183 1.00 98.06 108 GLN A N 1
ATOM 830 C CA . GLN A 1 108 ? 2.395 -7.707 -13.921 1.00 98.06 108 GLN A CA 1
ATOM 831 C C . GLN A 1 108 ? 2.730 -8.118 -12.482 1.00 98.06 108 GLN A C 1
ATOM 833 O O . GLN A 1 108 ? 1.901 -8.717 -11.805 1.00 98.06 108 GLN A O 1
ATOM 838 N N . ILE A 1 109 ? 3.897 -7.705 -11.971 1.00 97.81 109 ILE A N 1
ATOM 839 C CA . ILE A 1 109 ? 4.270 -7.937 -10.568 1.00 97.81 109 ILE A CA 1
ATOM 840 C C . ILE A 1 109 ? 3.260 -7.292 -9.606 1.00 97.81 109 ILE A C 1
ATOM 842 O O . ILE A 1 109 ? 2.906 -7.906 -8.601 1.00 97.81 109 ILE A O 1
ATOM 846 N N . LEU A 1 110 ? 2.793 -6.068 -9.881 1.00 98.44 110 LEU A N 1
ATOM 847 C CA . LEU A 1 110 ? 1.756 -5.435 -9.060 1.00 98.44 110 LEU A CA 1
ATOM 848 C C . LEU A 1 110 ? 0.446 -6.232 -9.099 1.00 98.44 110 LEU A C 1
ATOM 850 O O . LEU A 1 110 ? -0.153 -6.444 -8.048 1.00 98.44 110 LEU A O 1
ATOM 854 N N . ASP A 1 111 ? 0.003 -6.659 -10.281 1.00 98.38 111 ASP A N 1
ATOM 855 C CA . ASP A 1 111 ? -1.239 -7.422 -10.449 1.00 98.38 111 ASP A CA 1
ATOM 856 C C . ASP A 1 111 ? -1.205 -8.720 -9.637 1.00 98.38 111 ASP A C 1
ATOM 858 O O . ASP A 1 111 ? -2.132 -9.008 -8.872 1.00 98.38 111 ASP A O 1
ATOM 862 N N . ASP A 1 112 ? -0.095 -9.449 -9.739 1.00 97.62 112 ASP A N 1
ATOM 863 C CA . ASP A 1 112 ? 0.152 -10.659 -8.964 1.00 97.62 112 ASP A CA 1
ATOM 864 C C . ASP A 1 112 ? 0.138 -10.352 -7.463 1.00 97.62 112 ASP A C 1
ATOM 866 O O . ASP A 1 112 ? -0.547 -11.030 -6.698 1.00 97.62 112 ASP A O 1
ATOM 870 N N . MET A 1 113 ? 0.823 -9.288 -7.032 1.00 97.69 113 MET A N 1
ATOM 871 C CA . MET A 1 113 ? 0.870 -8.882 -5.627 1.00 97.69 113 MET A CA 1
ATOM 872 C C . MET A 1 113 ? -0.499 -8.497 -5.063 1.00 97.69 113 MET A C 1
ATOM 874 O O . MET A 1 113 ? -0.807 -8.888 -3.940 1.00 97.69 113 MET A O 1
ATOM 878 N N . LEU A 1 114 ? -1.325 -7.761 -5.811 1.00 97.88 114 LEU A N 1
ATOM 879 C CA . LEU A 1 114 ? -2.679 -7.396 -5.382 1.00 97.88 114 LEU A CA 1
ATOM 880 C C . LEU A 1 114 ? -3.572 -8.637 -5.246 1.00 97.88 114 LEU A C 1
ATOM 882 O O . LEU A 1 114 ? -4.326 -8.741 -4.278 1.00 97.88 114 LEU A O 1
ATOM 886 N N . SER A 1 115 ? -3.441 -9.602 -6.164 1.00 97.19 115 SER A N 1
ATOM 887 C CA . SER A 1 115 ? -4.220 -10.849 -6.139 1.00 97.19 115 SER A CA 1
ATOM 888 C C . SER A 1 115 ? -3.784 -11.838 -5.048 1.00 97.19 115 SER A C 1
ATOM 890 O O . SER A 1 115 ? -4.612 -12.577 -4.522 1.00 97.19 115 SER A O 1
ATOM 892 N N . GLN A 1 116 ? -2.497 -11.846 -4.685 1.00 95.25 116 GLN A N 1
ATOM 893 C CA . GLN A 1 116 ? -1.902 -12.795 -3.733 1.00 95.25 116 GLN A CA 1
ATOM 894 C C . GLN A 1 116 ? -1.642 -12.189 -2.345 1.00 95.25 116 GLN A C 1
ATOM 896 O O . GLN A 1 116 ? -1.023 -12.837 -1.494 1.00 95.25 116 GLN A O 1
ATOM 901 N N . ALA A 1 117 ? -2.060 -10.945 -2.102 1.00 96.25 117 ALA A N 1
ATOM 902 C CA . ALA A 1 117 ? -1.856 -10.277 -0.824 1.00 96.25 117 ALA A CA 1
ATOM 903 C C . ALA A 1 117 ? -2.632 -10.989 0.296 1.00 96.25 117 ALA A C 1
ATOM 905 O O . ALA A 1 117 ? -3.860 -11.013 0.295 1.00 96.25 117 ALA A O 1
ATOM 906 N N . VAL A 1 118 ? -1.905 -11.513 1.285 1.00 95.62 118 VAL A N 1
ATOM 907 C CA . VAL A 1 118 ? -2.471 -12.146 2.495 1.00 95.62 118 VAL A CA 1
ATOM 908 C C . VAL A 1 118 ? -2.335 -11.261 3.733 1.00 95.62 118 VAL A C 1
ATOM 910 O O . VAL A 1 118 ? -2.839 -11.584 4.804 1.00 95.62 118 VAL A O 1
ATOM 913 N N . TRP A 1 119 ? -1.614 -10.154 3.593 1.00 96.88 119 TRP A N 1
ATOM 914 C CA . TRP A 1 119 ? -1.396 -9.164 4.629 1.00 96.88 119 TRP A CA 1
ATOM 915 C C . TRP A 1 119 ? -1.584 -7.788 4.016 1.00 96.88 119 TRP A C 1
ATOM 917 O O . TRP A 1 119 ? -0.930 -7.457 3.026 1.00 96.88 119 TRP A O 1
ATOM 927 N N . LYS A 1 120 ? -2.463 -6.989 4.616 1.00 98.12 120 LYS A N 1
ATOM 928 C CA . LYS A 1 120 ? -2.736 -5.608 4.224 1.00 98.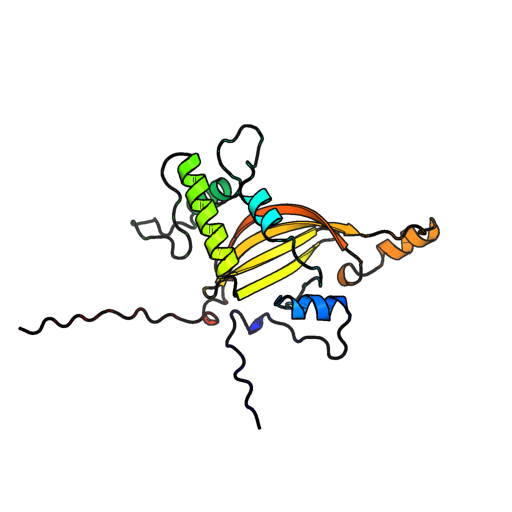12 120 LYS A CA 1
ATOM 929 C C . LYS A 1 120 ? -2.826 -4.768 5.493 1.00 98.12 120 LYS A C 1
ATOM 931 O O . LYS A 1 120 ? -3.567 -5.147 6.400 1.00 98.12 120 LYS A O 1
ATOM 936 N N . ASN A 1 121 ? -2.076 -3.672 5.579 1.00 98.44 121 ASN A N 1
ATOM 937 C CA . ASN A 1 121 ? -2.115 -2.804 6.757 1.00 98.44 121 ASN A CA 1
ATOM 938 C C . ASN A 1 121 ? -1.839 -1.333 6.419 1.00 98.44 121 ASN A C 1
ATOM 940 O O . ASN A 1 121 ? -0.955 -1.045 5.611 1.00 98.44 121 ASN A O 1
ATOM 944 N N . VAL A 1 122 ? -2.559 -0.424 7.075 1.00 98.56 122 VAL A N 1
ATOM 945 C CA . VAL A 1 122 ? -2.345 1.022 7.107 1.00 98.56 122 VAL A CA 1
ATOM 946 C C . VAL A 1 122 ? -1.790 1.391 8.481 1.00 98.56 122 VAL A C 1
ATOM 948 O O . VAL A 1 122 ? -2.426 1.179 9.509 1.00 98.56 122 VAL A O 1
ATOM 951 N N . MET A 1 123 ? -0.582 1.942 8.510 1.00 98.00 123 MET A N 1
ATOM 952 C CA . MET A 1 123 ? 0.129 2.295 9.739 1.00 98.00 123 MET A CA 1
ATOM 953 C C . MET A 1 123 ? 0.437 3.785 9.754 1.00 98.00 123 MET A C 1
ATOM 955 O O . MET A 1 123 ? 0.953 4.314 8.769 1.00 98.00 123 MET A O 1
ATOM 959 N N . LEU A 1 124 ? 0.157 4.461 10.865 1.00 97.12 124 LEU A N 1
ATOM 960 C CA . LEU A 1 124 ? 0.549 5.855 11.043 1.00 97.12 124 LEU A CA 1
ATOM 961 C C . LEU A 1 124 ? 2.079 5.932 11.133 1.00 97.12 124 LEU A C 1
ATOM 963 O O . LEU A 1 124 ? 2.696 5.250 11.951 1.00 97.12 124 LEU A O 1
ATOM 967 N N . LEU A 1 125 ? 2.699 6.748 10.281 1.00 94.88 125 LEU A N 1
ATOM 968 C CA . LEU A 1 125 ? 4.144 6.973 10.312 1.00 94.88 125 LEU A CA 1
ATOM 969 C C . LEU A 1 125 ? 4.478 8.176 11.195 1.00 94.88 125 LEU A C 1
ATOM 971 O O . LEU A 1 125 ? 5.349 8.099 12.057 1.00 94.88 125 LEU A O 1
ATOM 975 N N . HIS A 1 126 ? 3.782 9.283 10.959 1.00 93.31 126 HIS A N 1
ATOM 976 C CA . HIS A 1 126 ? 3.788 10.494 11.770 1.00 93.31 126 HIS A CA 1
ATOM 977 C C . HIS A 1 126 ? 2.531 11.307 11.445 1.00 93.31 126 HIS A C 1
ATOM 979 O O . HIS A 1 126 ? 1.771 10.943 10.546 1.00 93.31 126 HIS A O 1
ATOM 985 N N . HIS A 1 127 ? 2.329 12.427 12.137 1.00 93.06 127 HIS A N 1
ATOM 986 C CA . HIS A 1 127 ? 1.183 13.301 11.901 1.00 93.06 127 HIS A CA 1
ATOM 987 C C . HIS A 1 127 ? 0.983 13.611 10.410 1.00 93.06 127 HIS A C 1
ATOM 989 O O . HIS A 1 127 ? 1.933 13.984 9.709 1.00 93.06 127 HIS A O 1
ATOM 995 N N . GLY A 1 128 ? -0.249 13.409 9.933 1.00 94.94 128 GLY A N 1
ATOM 996 C CA . GLY A 1 128 ? -0.655 13.645 8.547 1.00 94.94 128 GLY A CA 1
ATOM 997 C C . GLY A 1 128 ? -0.089 12.663 7.515 1.00 94.94 128 GLY A C 1
ATOM 998 O O . GLY A 1 128 ? -0.298 12.871 6.322 1.00 94.94 128 GLY A O 1
ATOM 999 N N . VAL A 1 129 ? 0.631 11.610 7.922 1.00 97.44 129 VAL A N 1
ATOM 1000 C CA . VAL A 1 129 ? 1.233 10.644 6.993 1.00 97.44 129 VAL A CA 1
ATOM 1001 C C . VAL A 1 129 ? 1.109 9.214 7.508 1.00 97.44 129 VAL A C 1
ATOM 1003 O O . VAL A 1 129 ? 1.644 8.848 8.556 1.00 97.44 129 VAL A O 1
ATOM 1006 N N . ALA A 1 130 ? 0.484 8.364 6.699 1.00 98.50 130 ALA A N 1
ATOM 1007 C CA . ALA A 1 130 ? 0.431 6.926 6.919 1.00 98.50 130 ALA A CA 1
ATOM 1008 C C . ALA A 1 130 ? 1.188 6.152 5.835 1.00 98.50 130 ALA A C 1
ATOM 1010 O O . ALA A 1 130 ? 1.606 6.673 4.798 1.00 98.50 130 ALA A O 1
ATOM 1011 N N . VAL A 1 131 ? 1.380 4.869 6.092 1.00 98.44 131 VAL A N 1
ATOM 1012 C CA . VAL A 1 131 ? 1.983 3.902 5.189 1.00 98.44 131 VAL A CA 1
ATOM 1013 C C . VAL A 1 131 ? 0.977 2.795 4.947 1.00 98.44 131 VAL A C 1
ATOM 1015 O O . VAL A 1 131 ? 0.454 2.231 5.899 1.00 98.44 131 VAL A O 1
ATOM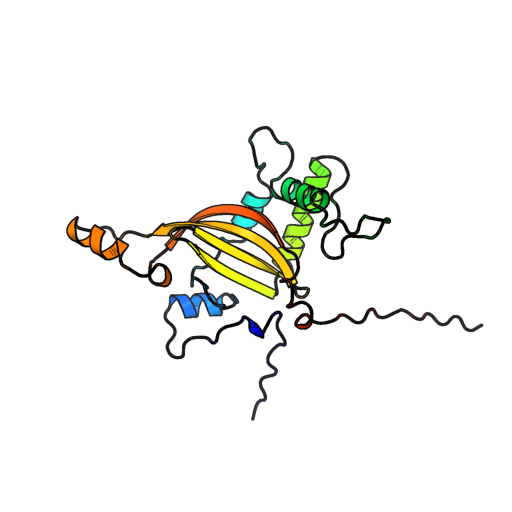 1018 N N . TYR A 1 132 ? 0.754 2.453 3.682 1.00 98.75 132 TYR A N 1
ATOM 1019 C CA . TYR A 1 132 ? -0.004 1.271 3.301 1.00 98.75 132 TYR A CA 1
ATOM 1020 C C . TYR A 1 132 ? 0.933 0.191 2.768 1.00 98.75 132 TYR A C 1
ATOM 1022 O O . TYR A 1 132 ? 1.746 0.449 1.876 1.00 98.75 132 TYR A O 1
ATOM 1030 N N . GLU A 1 133 ? 0.818 -1.016 3.312 1.00 98.31 133 GLU A N 1
ATOM 1031 C CA . GLU A 1 133 ? 1.584 -2.186 2.891 1.00 98.31 133 GLU A CA 1
ATOM 1032 C C . GLU A 1 133 ? 0.676 -3.329 2.486 1.00 98.31 133 GLU A C 1
ATOM 1034 O O . GLU A 1 133 ? -0.261 -3.673 3.208 1.00 98.31 133 GLU A O 1
ATOM 1039 N N . ILE A 1 134 ? 1.051 -3.981 1.388 1.00 98.25 134 ILE A N 1
ATOM 1040 C CA . ILE A 1 134 ? 0.563 -5.311 1.035 1.00 98.25 134 ILE A CA 1
ATOM 1041 C C . ILE A 1 134 ? 1.734 -6.287 1.035 1.00 98.25 134 ILE A C 1
ATOM 1043 O O . ILE A 1 134 ? 2.816 -5.951 0.548 1.00 98.25 134 ILE A O 1
ATOM 1047 N N . ARG A 1 135 ? 1.530 -7.496 1.559 1.00 97.62 135 ARG A N 1
ATOM 1048 C CA . ARG A 1 135 ? 2.513 -8.586 1.512 1.00 97.62 135 ARG A CA 1
ATOM 1049 C C . ARG A 1 135 ? 1.838 -9.892 1.122 1.00 97.62 135 ARG A C 1
ATOM 1051 O O . ARG A 1 135 ? 0.682 -10.142 1.477 1.00 97.62 135 ARG A O 1
ATOM 1058 N N . ASN A 1 136 ? 2.564 -10.722 0.385 1.00 95.56 136 ASN A N 1
ATOM 1059 C CA . ASN A 1 136 ? 2.122 -12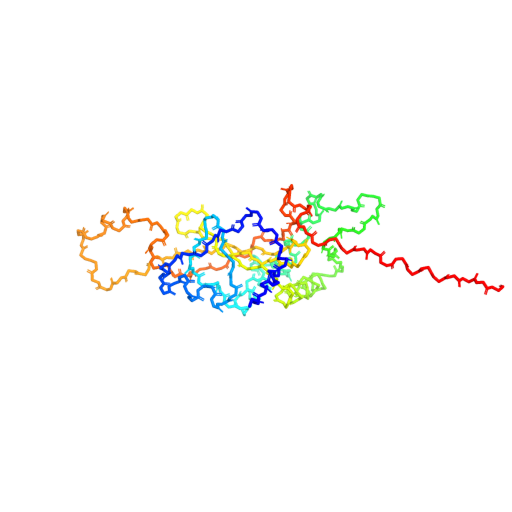.073 0.061 1.00 95.56 136 ASN A CA 1
ATOM 1060 C C . ASN A 1 136 ? 2.504 -13.060 1.179 1.00 95.56 136 ASN A C 1
ATOM 1062 O O . ASN A 1 136 ? 3.102 -12.691 2.190 1.00 95.56 136 ASN A O 1
ATOM 1066 N N . SER A 1 137 ? 2.178 -14.339 0.991 1.00 94.06 137 SER A N 1
ATOM 1067 C CA . SER A 1 137 ? 2.456 -15.399 1.973 1.00 94.06 137 SER A CA 1
ATOM 1068 C C . SER A 1 137 ? 3.942 -15.665 2.225 1.00 94.06 137 SER A C 1
ATOM 1070 O O . SER A 1 137 ? 4.287 -16.303 3.213 1.00 94.06 137 SER A O 1
ATOM 1072 N N . ARG A 1 138 ? 4.829 -15.159 1.363 1.00 92.50 138 ARG A N 1
ATOM 1073 C CA . ARG A 1 138 ? 6.286 -15.233 1.516 1.00 92.50 138 ARG A CA 1
ATOM 1074 C C . ARG A 1 138 ? 6.860 -13.987 2.197 1.00 92.50 138 ARG A C 1
ATOM 1076 O O . ARG A 1 138 ? 8.073 -13.822 2.214 1.00 92.50 138 ARG A O 1
ATOM 1083 N N . GLY A 1 139 ? 6.016 -13.088 2.705 1.00 93.25 139 GLY A N 1
ATOM 1084 C CA . GLY A 1 139 ? 6.421 -11.948 3.525 1.00 93.25 139 GLY A CA 1
ATOM 1085 C C . GLY A 1 139 ? 6.905 -10.711 2.769 1.00 93.25 139 GLY A C 1
ATOM 1086 O O . GLY A 1 139 ? 6.933 -9.631 3.357 1.00 93.25 139 GLY A O 1
ATOM 1087 N N . TYR A 1 140 ? 7.237 -10.810 1.481 1.00 94.38 140 TYR A N 1
ATOM 1088 C CA . TYR A 1 140 ? 7.626 -9.658 0.661 1.00 94.38 140 TYR A CA 1
ATOM 1089 C C . TYR A 1 140 ? 6.407 -8.938 0.070 1.00 94.38 140 TYR A C 1
ATOM 1091 O O . TYR A 1 140 ? 5.298 -9.480 0.028 1.00 94.38 140 TYR A O 1
ATOM 1099 N N . GLY A 1 141 ? 6.594 -7.684 -0.341 1.00 96.94 141 GLY A N 1
ATOM 1100 C CA . GLY A 1 141 ? 5.468 -6.779 -0.543 1.00 96.94 141 GLY A CA 1
ATOM 1101 C C . GLY A 1 141 ? 5.735 -5.499 -1.319 1.00 96.94 141 GLY A C 1
ATOM 1102 O O . GLY A 1 141 ? 6.827 -5.264 -1.827 1.00 96.94 141 GLY A O 1
ATOM 1103 N N . ILE A 1 142 ? 4.720 -4.643 -1.379 1.00 98.31 142 ILE A N 1
ATOM 1104 C CA . ILE A 1 142 ? 4.805 -3.297 -1.958 1.00 98.31 142 ILE A CA 1
ATOM 1105 C C . ILE A 1 142 ? 4.257 -2.301 -0.936 1.00 98.31 142 ILE A C 1
ATOM 1107 O O . ILE A 1 142 ? 3.322 -2.608 -0.190 1.00 98.31 142 ILE A O 1
ATOM 1111 N N . ARG A 1 143 ? 4.873 -1.118 -0.881 1.00 98.38 143 ARG A N 1
ATOM 1112 C CA . ARG A 1 143 ? 4.538 -0.054 0.064 1.00 98.38 143 ARG A CA 1
ATOM 1113 C C . ARG A 1 143 ? 4.197 1.255 -0.640 1.00 98.38 143 ARG A C 1
ATOM 1115 O O . ARG A 1 143 ? 4.937 1.712 -1.517 1.00 98.38 143 ARG A O 1
ATOM 1122 N N . TRP A 1 144 ? 3.162 1.919 -0.136 1.00 98.69 144 TRP A N 1
ATOM 1123 C CA . TRP A 1 144 ? 2.794 3.295 -0.455 1.00 98.69 144 TRP A CA 1
ATOM 1124 C C . TRP A 1 144 ? 2.849 4.178 0.793 1.00 98.69 144 TRP A C 1
ATOM 1126 O O . TRP A 1 144 ? 2.666 3.711 1.914 1.00 98.69 144 TRP A O 1
ATOM 1136 N N . THR A 1 145 ? 3.095 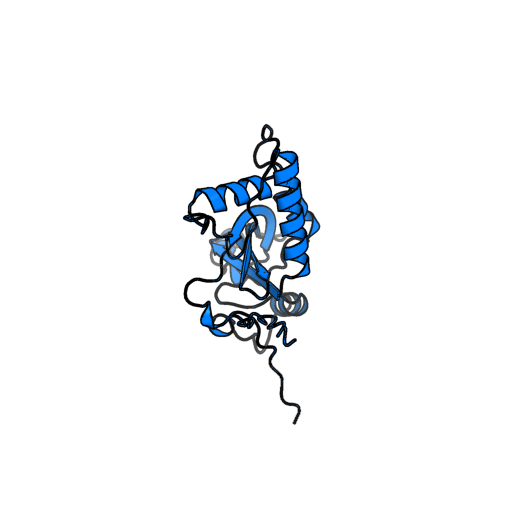5.467 0.586 1.00 98.44 145 THR A N 1
ATOM 1137 C CA . THR A 1 145 ? 2.825 6.520 1.568 1.00 98.44 145 THR A CA 1
ATOM 1138 C C . THR A 1 145 ? 1.483 7.159 1.236 1.00 98.44 145 THR A C 1
ATOM 1140 O O . THR A 1 145 ? 1.174 7.361 0.058 1.00 98.44 145 THR A O 1
ATOM 1143 N N . LEU A 1 146 ? 0.713 7.466 2.273 1.00 98.69 146 LEU A N 1
ATOM 1144 C CA . LEU A 1 146 ? -0.581 8.126 2.216 1.00 98.69 146 LEU A CA 1
ATOM 1145 C C . LEU A 1 146 ? -0.459 9.485 2.905 1.00 98.69 146 LEU A C 1
ATOM 1147 O O . LEU A 1 146 ? -0.171 9.530 4.101 1.00 98.69 146 LEU A O 1
ATOM 1151 N N . ASP A 1 147 ? -0.689 10.567 2.166 1.00 98.25 147 ASP A N 1
ATOM 1152 C CA . ASP A 1 147 ? -0.808 11.900 2.759 1.00 98.25 147 ASP A CA 1
ATOM 1153 C C . ASP A 1 147 ? -2.250 12.080 3.235 1.00 98.25 147 ASP A C 1
ATOM 1155 O O . ASP A 1 147 ? -3.206 11.895 2.467 1.00 98.25 147 ASP A O 1
ATOM 1159 N N . LEU A 1 148 ? -2.405 12.433 4.504 1.00 97.69 148 LEU A N 1
ATOM 1160 C CA . LEU A 1 148 ? -3.682 12.493 5.194 1.00 97.69 148 LEU A CA 1
ATOM 1161 C C . LEU A 1 148 ? -4.050 13.937 5.519 1.00 97.69 148 LEU A C 1
ATOM 1163 O O . LEU A 1 148 ? -3.206 14.744 5.907 1.00 97.69 148 LEU A O 1
ATOM 1167 N N . GLN A 1 149 ? -5.335 14.245 5.400 1.00 95.50 149 GLN A N 1
ATOM 1168 C CA . GLN A 1 149 ? -5.915 15.460 5.958 1.00 95.50 149 GLN A CA 1
ATOM 1169 C C . GLN A 1 149 ? -7.061 15.092 6.881 1.00 95.50 149 GLN A C 1
ATOM 1171 O O . GLN A 1 149 ? -7.861 14.210 6.574 1.00 95.50 149 GLN A O 1
ATOM 1176 N N . GLU A 1 150 ? -7.120 15.761 8.023 1.00 91.88 150 GLU A N 1
ATOM 1177 C CA . GLU A 1 150 ? -8.223 15.609 8.955 1.00 91.88 150 GLU A CA 1
ATOM 1178 C C . GLU A 1 150 ? -9.492 16.202 8.337 1.00 91.88 150 GLU A C 1
ATOM 1180 O O . GLU A 1 150 ? -9.504 17.336 7.839 1.00 91.88 150 GLU A O 1
ATOM 1185 N N . LYS A 1 151 ? -10.579 15.437 8.369 1.00 88.38 151 LYS A N 1
ATOM 1186 C CA . LYS A 1 151 ? -11.891 15.877 7.919 1.00 88.38 151 LYS A CA 1
ATOM 1187 C C . LYS A 1 151 ? -12.458 16.862 8.935 1.00 88.38 151 LYS A C 1
ATOM 1189 O O . LYS A 1 151 ? -13.190 16.493 9.845 1.00 88.38 151 LYS A O 1
ATOM 1194 N N . ARG A 1 152 ? -12.161 18.147 8.760 1.00 76.44 152 ARG A N 1
ATOM 1195 C CA . ARG A 1 152 ? -12.765 19.189 9.595 1.00 76.44 152 ARG A CA 1
ATOM 1196 C C . ARG A 1 152 ? -14.266 19.264 9.322 1.00 76.44 152 ARG A C 1
ATOM 1198 O O . ARG A 1 152 ? -14.693 19.513 8.193 1.00 76.44 152 ARG A O 1
ATOM 1205 N N . GLY A 1 153 ? -15.078 19.055 10.356 1.00 62.47 153 GLY A N 1
ATOM 1206 C CA . GLY A 1 153 ? -16.506 19.353 10.300 1.00 62.47 153 GLY A CA 1
ATOM 1207 C C . GLY A 1 153 ? -16.734 20.842 10.011 1.00 62.47 153 GLY A C 1
ATOM 1208 O O . GLY A 1 153 ? -15.942 21.692 10.411 1.00 62.47 153 GLY A O 1
ATOM 1209 N N . ALA A 1 154 ? -17.837 21.184 9.342 1.00 52.44 154 ALA A N 1
ATOM 1210 C CA . ALA A 1 154 ? -18.167 22.551 8.908 1.00 52.44 154 ALA A CA 1
ATOM 1211 C C . ALA A 1 154 ? -18.421 23.578 10.047 1.00 52.44 154 ALA A C 1
ATOM 1213 O O . ALA A 1 154 ? -19.012 24.626 9.800 1.00 52.44 154 ALA A O 1
ATOM 1214 N N . ARG A 1 155 ? -18.045 23.285 11.300 1.00 47.81 155 ARG A N 1
ATOM 1215 C CA . ARG A 1 155 ? -18.376 24.082 12.495 1.00 47.81 155 ARG A CA 1
ATOM 1216 C C . ARG A 1 155 ? -17.229 24.250 13.499 1.00 47.81 155 ARG A C 1
ATOM 1218 O O . ARG A 1 155 ? -17.503 24.466 14.672 1.00 47.81 155 ARG A O 1
ATOM 1225 N N . ALA A 1 156 ? -15.971 24.190 13.071 1.00 51.91 156 ALA A N 1
ATOM 1226 C CA . ALA A 1 156 ? -14.879 24.549 13.973 1.00 51.91 156 ALA A CA 1
ATOM 1227 C C . ALA A 1 156 ? -14.838 26.078 14.161 1.00 51.91 156 ALA A C 1
ATOM 1229 O O . ALA A 1 156 ? -14.434 26.809 13.257 1.00 51.91 156 ALA A O 1
ATOM 1230 N N . SER A 1 157 ? -15.302 26.565 15.316 1.00 55.72 157 SER A N 1
ATOM 1231 C CA . SER A 1 157 ? -14.988 27.915 15.803 1.00 55.72 157 SER A CA 1
ATOM 1232 C C . SER A 1 157 ? -13.494 28.014 16.129 1.00 55.72 157 SER A C 1
ATOM 1234 O O . SER A 1 157 ? -12.855 26.994 16.377 1.00 55.72 157 SER A O 1
ATOM 1236 N N . GLU A 1 158 ? -12.929 29.224 16.155 1.00 55.91 158 GLU A N 1
ATOM 1237 C CA . GLU A 1 158 ? -11.490 29.447 16.392 1.00 55.91 158 GLU A CA 1
ATOM 1238 C C . GLU A 1 158 ? -10.983 28.776 17.690 1.00 55.91 158 GLU A C 1
ATOM 1240 O O . GLU A 1 158 ? -9.911 28.176 17.672 1.00 55.91 158 GLU A O 1
ATOM 1245 N N . ASP A 1 159 ? -11.809 28.716 18.743 1.00 53.03 159 ASP A N 1
ATOM 1246 C CA . ASP A 1 159 ? -11.498 28.022 20.010 1.00 53.03 159 ASP A CA 1
ATOM 1247 C C . ASP A 1 159 ? -11.430 26.478 19.911 1.00 53.03 159 ASP A C 1
ATOM 1249 O O . ASP A 1 159 ? -10.835 25.829 20.767 1.00 53.03 159 ASP A O 1
ATOM 1253 N N . GLN A 1 160 ? -12.019 25.854 18.881 1.00 53.78 160 GLN A N 1
ATOM 1254 C CA . GLN A 1 160 ? -11.945 24.395 18.667 1.00 53.78 160 GLN A CA 1
ATOM 1255 C C . GLN A 1 160 ? -10.680 23.981 17.908 1.00 53.78 160 GLN A C 1
ATOM 1257 O O . GLN A 1 160 ? -10.257 22.828 17.970 1.00 53.78 160 GLN A O 1
ATOM 1262 N N . VAL A 1 161 ? -10.041 24.914 17.196 1.00 54.59 161 VAL A N 1
ATOM 1263 C CA . VAL A 1 161 ? -8.840 24.619 16.402 1.00 54.59 161 VAL A CA 1
ATOM 1264 C C . VAL A 1 161 ? -7.674 24.211 17.305 1.00 54.59 161 VAL A C 1
ATOM 1266 O O . VAL A 1 161 ? -6.892 23.342 16.928 1.00 54.59 161 VAL A O 1
ATOM 1269 N N . GLU A 1 162 ? -7.580 24.786 18.505 1.00 53.81 162 GLU A N 1
ATOM 1270 C CA . GLU A 1 162 ? -6.503 24.497 19.457 1.00 53.81 162 GLU A CA 1
ATOM 1271 C C . GLU A 1 162 ? -6.700 23.151 20.182 1.00 53.81 162 GLU A C 1
ATOM 1273 O O . GLU A 1 162 ? -5.720 22.454 20.446 1.00 53.81 162 GLU A O 1
ATOM 1278 N N . SER A 1 163 ? -7.948 22.711 20.413 1.00 55.59 163 SER A N 1
ATOM 1279 C CA . SER A 1 163 ? -8.221 21.394 21.014 1.00 55.59 163 SER A CA 1
ATOM 1280 C C . SER A 1 163 ? -7.970 20.230 20.049 1.00 55.59 163 SER A C 1
ATOM 1282 O O . SER A 1 163 ? -7.460 19.197 20.475 1.00 55.59 163 SER A O 1
ATOM 1284 N N . HIS A 1 164 ? -8.246 20.392 18.749 1.00 57.88 164 HIS A N 1
ATOM 1285 C CA . HIS A 1 164 ? -7.996 19.351 17.734 1.00 57.88 164 HIS A CA 1
ATOM 1286 C C . HIS A 1 164 ? -6.502 19.065 17.501 1.00 57.88 164 HIS A C 1
ATOM 1288 O O . HIS A 1 164 ? -6.118 17.960 17.114 1.00 57.88 164 HIS A O 1
ATOM 1294 N N . LEU A 1 165 ? -5.620 20.031 17.784 1.00 61.53 165 LEU A N 1
ATOM 1295 C CA . LEU A 1 165 ? -4.168 19.812 17.736 1.00 61.53 165 LEU A CA 1
ATOM 1296 C C . LEU A 1 165 ? -3.664 18.903 18.870 1.00 61.53 165 LEU A C 1
ATOM 1298 O O . LEU A 1 165 ? -2.562 18.367 18.762 1.00 61.53 165 LEU A O 1
ATOM 1302 N N . LEU A 1 166 ? -4.459 18.719 19.930 1.00 63.97 166 LEU A N 1
ATOM 1303 C CA . LEU A 1 166 ? -4.141 17.878 21.087 1.00 63.97 166 LEU A CA 1
ATOM 1304 C C . LEU A 1 166 ? -4.796 16.491 21.025 1.00 63.97 166 LEU A C 1
ATOM 1306 O O . LEU A 1 166 ? -4.466 15.633 21.845 1.00 63.97 166 LEU A O 1
ATOM 1310 N N . GLU A 1 167 ? -5.711 16.261 20.080 1.00 72.56 167 GLU A N 1
ATOM 1311 C CA . GLU A 1 167 ? -6.307 14.943 19.864 1.00 72.56 167 GLU A CA 1
ATOM 1312 C C . GLU A 1 167 ? -5.265 13.961 19.326 1.00 72.56 167 GLU A C 1
ATOM 1314 O O . GLU A 1 167 ? -4.452 14.296 18.454 1.00 72.56 167 GLU A O 1
ATOM 1319 N N . ASP A 1 168 ? -5.311 12.738 19.854 1.00 85.00 168 ASP A N 1
ATOM 1320 C CA . ASP A 1 168 ? -4.477 11.634 19.396 1.00 85.00 168 ASP A CA 1
ATOM 1321 C C . ASP A 1 168 ? -4.740 11.378 17.903 1.00 85.00 168 ASP A C 1
ATOM 1323 O O . ASP A 1 168 ? -5.883 11.275 17.461 1.00 85.00 168 ASP A O 1
ATOM 1327 N N . ASP A 1 169 ? -3.677 11.269 17.106 1.00 88.81 169 ASP A N 1
ATOM 1328 C CA . ASP A 1 169 ? -3.780 11.051 15.664 1.00 88.81 169 ASP A CA 1
ATOM 1329 C C . ASP A 1 169 ? -4.493 9.732 15.318 1.00 88.81 169 ASP A C 1
ATOM 1331 O O . ASP A 1 169 ? -5.038 9.613 14.222 1.00 88.81 169 ASP A O 1
ATOM 1335 N N . TYR A 1 170 ? -4.537 8.755 16.229 1.00 89.31 170 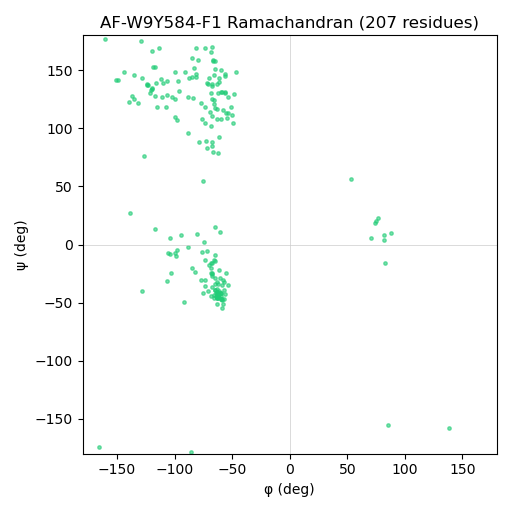TYR A N 1
ATOM 1336 C CA . TYR A 1 170 ? -5.314 7.522 16.037 1.00 89.31 170 TYR A CA 1
ATOM 1337 C C . TYR A 1 170 ? -6.831 7.715 16.171 1.00 89.31 170 TYR A C 1
ATOM 1339 O O . TYR A 1 170 ? -7.587 6.825 15.783 1.00 89.31 170 TYR A O 1
ATOM 1347 N N . GLU A 1 171 ? -7.269 8.856 16.702 1.00 87.00 171 GLU A N 1
ATOM 1348 C CA . GLU A 1 171 ? -8.671 9.164 17.002 1.00 87.00 171 GLU A CA 1
ATOM 1349 C C . GLU A 1 171 ? -9.309 10.122 15.987 1.00 87.00 171 GLU A C 1
ATOM 1351 O O . GLU A 1 171 ? -10.520 10.333 16.009 1.00 87.00 171 GLU A O 1
ATOM 1356 N N . LYS A 1 172 ? -8.505 10.683 15.077 1.00 89.62 172 LYS A N 1
ATOM 1357 C CA . LYS A 1 172 ? -8.954 11.650 14.071 1.00 89.62 172 LYS A CA 1
ATOM 1358 C C . LYS A 1 172 ? -9.596 10.978 12.863 1.00 89.62 172 LYS A C 1
ATOM 1360 O O . LYS A 1 172 ? -9.149 9.934 12.381 1.00 89.62 172 LYS A O 1
ATOM 1365 N N . ASP A 1 173 ? -10.577 11.670 12.290 1.00 90.75 173 ASP A N 1
ATOM 1366 C CA . ASP A 1 173 ? -11.204 11.292 11.025 1.00 90.75 173 ASP A CA 1
ATOM 1367 C C . ASP A 1 173 ? -10.319 11.705 9.841 1.00 90.75 173 ASP A C 1
ATOM 1369 O O . ASP A 1 173 ? -10.438 12.799 9.282 1.00 90.75 173 ASP A O 1
ATOM 1373 N N . TRP A 1 174 ? -9.406 10.824 9.443 1.00 95.00 174 TRP A N 1
ATOM 1374 C CA . TRP A 1 174 ? -8.504 11.068 8.320 1.00 95.00 174 TRP A CA 1
ATOM 1375 C C . TRP A 1 174 ? -9.145 10.795 6.958 1.00 95.00 174 TRP A C 1
ATOM 1377 O O . TRP A 1 174 ? -9.870 9.822 6.758 1.00 95.00 174 TRP A O 1
ATOM 1387 N N . VAL A 1 175 ? -8.777 11.613 5.974 1.00 95.88 175 VAL A N 1
ATOM 1388 C CA . VAL A 1 175 ? -9.044 11.387 4.551 1.00 95.88 175 VAL A CA 1
ATOM 1389 C C . VAL A 1 175 ? -7.720 11.298 3.806 1.00 95.88 175 VAL A C 1
ATOM 1391 O O . VAL A 1 175 ? -6.830 12.132 3.984 1.00 95.88 175 VAL A O 1
ATOM 1394 N N . ILE A 1 176 ? -7.594 10.291 2.940 1.00 98.06 176 ILE A N 1
ATOM 1395 C CA . ILE A 1 176 ? -6.433 10.139 2.061 1.00 98.06 176 ILE A CA 1
ATOM 1396 C C . ILE A 1 176 ? -6.529 11.183 0.950 1.00 98.06 176 ILE A C 1
ATOM 1398 O O . ILE A 1 176 ? -7.460 11.168 0.148 1.00 98.06 176 ILE A O 1
ATOM 1402 N N . THR A 1 177 ? -5.545 12.074 0.884 1.00 97.88 177 THR A N 1
ATOM 1403 C CA . THR A 1 177 ? -5.472 13.132 -0.138 1.00 97.88 177 THR A CA 1
ATOM 1404 C C . THR A 1 177 ? -4.473 12.827 -1.239 1.00 97.88 177 THR A C 1
ATOM 1406 O O . THR A 1 177 ? -4.616 13.310 -2.362 1.00 97.88 177 THR A O 1
ATOM 1409 N N . LYS A 1 178 ? -3.470 11.996 -0.946 1.00 98.06 178 LYS A N 1
ATOM 1410 C CA . LYS A 1 178 ? -2.491 11.558 -1.933 1.00 98.06 178 LYS A CA 1
ATOM 1411 C C . LYS A 1 178 ? -1.962 10.178 -1.599 1.00 98.06 178 LYS A C 1
ATOM 1413 O O . LYS A 1 178 ? -1.668 9.875 -0.449 1.00 98.06 178 LYS A O 1
ATOM 1418 N N . THR A 1 179 ? -1.766 9.379 -2.640 1.00 98.56 179 THR A N 1
ATOM 1419 C CA . THR A 1 179 ? -1.133 8.063 -2.560 1.00 98.56 179 THR A CA 1
ATOM 1420 C C . THR A 1 179 ? 0.153 8.091 -3.377 1.00 98.56 179 THR A C 1
ATOM 1422 O O . THR A 1 179 ? 0.152 8.517 -4.529 1.00 98.56 179 THR A O 1
ATOM 1425 N N . THR A 1 180 ? 1.273 7.678 -2.786 1.00 98.06 180 THR A N 1
ATOM 1426 C CA . THR A 1 180 ? 2.588 7.707 -3.443 1.00 98.06 180 THR A CA 1
ATOM 1427 C C . THR A 1 180 ? 3.294 6.370 -3.279 1.00 98.06 180 THR A C 1
ATOM 1429 O O . THR A 1 180 ? 3.579 5.957 -2.156 1.00 98.06 180 THR A O 1
ATOM 1432 N N . LEU A 1 181 ? 3.644 5.712 -4.388 1.00 98.06 181 LEU A N 1
ATOM 1433 C CA . LEU A 1 181 ? 4.460 4.497 -4.356 1.00 98.06 181 LEU A CA 1
ATOM 1434 C C . LEU A 1 181 ? 5.826 4.779 -3.710 1.00 98.06 181 LEU A C 1
ATOM 1436 O O . LEU A 1 181 ? 6.529 5.716 -4.097 1.00 98.06 181 LEU A O 1
ATOM 1440 N N . ARG A 1 182 ? 6.231 3.938 -2.754 1.00 96.12 182 ARG A N 1
ATOM 1441 C CA . ARG A 1 182 ? 7.555 4.009 -2.110 1.00 96.12 182 ARG A CA 1
ATOM 1442 C C . ARG A 1 182 ? 8.490 2.905 -2.568 1.00 96.12 182 ARG A C 1
ATOM 1444 O O . ARG A 1 182 ? 9.691 3.152 -2.660 1.00 96.12 182 ARG A O 1
ATOM 1451 N N . GLY A 1 183 ? 7.953 1.736 -2.906 1.00 95.25 183 GLY A N 1
ATOM 1452 C CA . GLY A 1 183 ? 8.711 0.670 -3.549 1.00 95.25 183 GLY A CA 1
ATOM 1453 C C . GLY A 1 183 ? 8.399 -0.712 -2.999 1.00 95.25 183 GLY A C 1
ATOM 1454 O O . GLY A 1 183 ? 7.337 -0.950 -2.425 1.00 95.25 183 GLY A O 1
ATOM 1455 N N . PHE A 1 184 ? 9.353 -1.607 -3.216 1.00 95.38 184 PHE A N 1
ATOM 1456 C CA . PHE A 1 184 ? 9.269 -3.025 -2.906 1.00 95.38 184 PHE A CA 1
ATOM 1457 C C . PHE A 1 184 ? 9.803 -3.303 -1.499 1.00 95.38 184 PHE A C 1
ATOM 1459 O O . PHE A 1 184 ? 10.682 -2.601 -0.998 1.00 95.38 184 PHE A O 1
ATOM 1466 N N . LEU A 1 185 ? 9.241 -4.317 -0.853 1.00 93.31 185 LEU A N 1
ATOM 1467 C CA . LEU A 1 185 ? 9.567 -4.740 0.501 1.00 93.31 185 LEU A CA 1
ATOM 1468 C C . LEU A 1 185 ? 10.076 -6.169 0.468 1.00 93.31 185 LEU A C 1
ATOM 1470 O O . LEU A 1 185 ? 9.453 -7.027 -0.146 1.00 93.31 185 LEU A O 1
ATOM 1474 N N . GLU A 1 186 ? 11.156 -6.433 1.181 1.00 91.19 186 GLU A N 1
ATOM 1475 C CA . GLU A 1 186 ? 11.571 -7.791 1.523 1.00 91.19 186 GLU A CA 1
ATOM 1476 C C . GLU A 1 186 ? 10.771 -8.293 2.735 1.00 91.19 186 GLU A C 1
ATOM 1478 O O . GLU A 1 186 ? 10.044 -7.501 3.365 1.00 91.19 186 GLU A O 1
ATOM 1483 N N . PRO A 1 187 ? 10.857 -9.593 3.066 1.00 91.81 187 PRO A N 1
ATOM 1484 C CA . PRO A 1 187 ? 10.401 -10.082 4.357 1.00 91.81 187 PRO A CA 1
ATOM 1485 C C . PRO A 1 187 ? 10.908 -9.213 5.514 1.00 91.81 187 PRO A C 1
ATOM 1487 O O . PRO A 1 187 ? 11.971 -8.595 5.436 1.00 91.81 187 PRO A O 1
ATOM 1490 N N . ILE A 1 188 ? 10.119 -9.120 6.583 1.00 88.88 188 ILE A N 1
ATOM 1491 C CA . ILE A 1 188 ? 10.511 -8.345 7.760 1.00 88.88 188 ILE A CA 1
ATOM 1492 C C . ILE A 1 188 ? 11.758 -8.990 8.365 1.00 88.88 188 ILE A C 1
ATOM 1494 O O . ILE A 1 188 ? 11.708 -10.131 8.823 1.00 88.88 188 ILE A O 1
ATOM 1498 N N . ALA A 1 189 ? 12.859 -8.238 8.359 1.00 85.88 189 ALA A N 1
ATOM 1499 C CA . ALA A 1 189 ? 14.152 -8.712 8.825 1.00 85.88 189 ALA A CA 1
ATOM 1500 C C . ALA A 1 189 ? 14.051 -9.279 10.244 1.00 85.88 189 ALA A C 1
ATOM 1502 O O . ALA A 1 189 ? 13.563 -8.614 11.161 1.00 85.88 189 ALA A O 1
ATOM 1503 N N . GLY A 1 190 ? 14.528 -10.512 10.410 1.00 87.00 190 GLY A N 1
ATOM 1504 C CA . GLY A 1 190 ? 14.511 -11.200 11.695 1.00 87.00 190 GLY A CA 1
ATOM 1505 C C . GLY A 1 190 ? 13.178 -11.854 12.046 1.00 87.00 190 GLY A C 1
ATOM 1506 O O . GLY A 1 190 ? 13.096 -12.408 13.130 1.00 87.00 190 GLY A O 1
ATOM 1507 N N . LEU A 1 191 ? 12.172 -11.837 11.163 1.00 88.19 191 LEU A N 1
ATOM 1508 C CA . LEU A 1 191 ? 10.910 -12.581 11.313 1.00 88.19 191 LEU A CA 1
ATOM 1509 C C . LEU A 1 191 ? 10.709 -13.632 10.208 1.00 88.19 191 LEU A C 1
ATOM 1511 O O . LEU A 1 191 ? 9.618 -14.169 10.039 1.00 88.19 191 LEU A O 1
ATOM 1515 N N . ASP A 1 192 ? 11.754 -13.947 9.442 1.00 85.06 192 ASP A N 1
ATOM 1516 C CA . ASP A 1 192 ? 11.695 -14.913 8.337 1.00 85.06 192 ASP A CA 1
ATOM 1517 C C . ASP A 1 192 ? 11.291 -16.324 8.784 1.00 85.06 192 ASP A C 1
ATOM 1519 O O . ASP A 1 192 ? 10.668 -17.062 8.026 1.00 85.06 192 ASP A O 1
ATOM 1523 N N . TYR A 1 193 ? 11.609 -16.684 10.030 1.00 84.50 193 TYR A N 1
ATOM 1524 C CA . TYR A 1 193 ? 11.242 -17.964 10.641 1.00 84.50 193 TYR A CA 1
ATOM 1525 C C . TYR A 1 193 ? 9.732 -18.109 10.885 1.00 84.50 193 TYR A C 1
ATOM 1527 O O . TYR A 1 193 ? 9.252 -19.215 11.115 1.00 84.50 193 TYR A O 1
ATOM 1535 N N . GLU A 1 194 ? 8.981 -17.004 10.849 1.00 88.06 194 GLU A N 1
ATOM 1536 C CA . GLU A 1 194 ? 7.521 -17.003 10.988 1.00 88.06 194 GLU A CA 1
ATOM 1537 C C . GLU A 1 194 ? 6.802 -17.182 9.647 1.00 88.06 194 GLU A C 1
ATOM 1539 O O . GLU A 1 194 ? 5.570 -17.203 9.590 1.00 88.06 194 GLU A O 1
ATOM 1544 N N . LEU A 1 195 ? 7.550 -17.271 8.546 1.00 85.06 195 LEU A N 1
ATOM 1545 C CA . LEU A 1 195 ? 6.983 -17.497 7.228 1.00 85.06 195 LEU A CA 1
ATOM 1546 C C . LEU A 1 195 ? 6.822 -18.997 6.960 1.00 85.06 195 LEU A C 1
ATOM 1548 O O . LEU A 1 195 ? 7.701 -19.785 7.311 1.00 85.06 195 LEU A O 1
ATOM 1552 N N . PRO A 1 196 ? 5.749 -19.417 6.267 1.00 79.44 196 PRO A N 1
ATOM 1553 C CA . PRO A 1 196 ? 5.611 -20.800 5.840 1.00 79.44 196 PRO A CA 1
ATOM 1554 C C . PRO A 1 196 ? 6.796 -21.213 4.954 1.00 79.44 196 PRO A C 1
ATOM 1556 O O . PRO A 1 196 ? 6.970 -20.699 3.844 1.00 79.44 196 PRO A O 1
ATOM 1559 N N . HIS A 1 197 ? 7.610 -22.166 5.412 1.00 67.00 197 HIS A N 1
ATOM 1560 C CA . HIS A 1 197 ? 8.630 -22.782 4.571 1.00 67.00 197 HIS A CA 1
ATOM 1561 C C . HIS A 1 197 ? 7.936 -23.635 3.505 1.00 67.00 197 HIS A C 1
ATOM 1563 O O . HIS A 1 197 ? 7.298 -24.640 3.812 1.00 67.00 197 HIS A O 1
ATOM 1569 N N . ARG A 1 198 ? 8.052 -23.260 2.227 1.00 57.06 198 ARG A N 1
ATOM 1570 C CA . ARG A 1 198 ? 7.766 -24.213 1.150 1.00 57.06 198 ARG A CA 1
ATOM 1571 C C . ARG A 1 198 ? 8.958 -25.154 1.056 1.00 57.06 198 ARG A C 1
ATOM 1573 O O . ARG A 1 198 ? 10.011 -24.747 0.570 1.00 57.06 198 ARG A O 1
ATOM 1580 N N . GLU A 1 199 ? 8.780 -26.398 1.494 1.00 45.09 199 GLU A N 1
ATOM 1581 C CA . GLU A 1 199 ? 9.634 -27.493 1.044 1.00 45.09 199 GLU A CA 1
ATOM 1582 C C . GLU A 1 199 ? 9.654 -27.451 -0.488 1.00 45.09 199 GLU A C 1
ATOM 1584 O O . GLU A 1 199 ? 8.612 -27.539 -1.150 1.00 45.09 199 GLU A O 1
ATOM 1589 N N . GLN A 1 200 ? 10.834 -27.243 -1.067 1.00 43.31 200 GLN A N 1
ATOM 1590 C CA . GLN A 1 200 ? 11.021 -27.518 -2.478 1.00 43.31 200 GLN A CA 1
ATOM 1591 C C . GLN A 1 200 ? 10.805 -29.021 -2.623 1.00 43.31 200 GLN A C 1
ATOM 1593 O O . GLN A 1 200 ? 11.626 -29.808 -2.162 1.00 43.31 200 GLN A O 1
ATOM 1598 N N . LYS A 1 201 ? 9.681 -29.436 -3.215 1.00 37.47 201 LYS A N 1
ATOM 1599 C CA . LYS A 1 201 ? 9.567 -30.795 -3.739 1.00 37.47 201 LYS A CA 1
ATOM 1600 C C . LYS A 1 201 ? 10.635 -30.927 -4.818 1.00 37.47 201 LYS A C 1
ATOM 1602 O O . LYS A 1 201 ? 10.395 -30.566 -5.968 1.00 37.47 201 LYS A O 1
ATOM 1607 N N . GLU A 1 202 ? 11.811 -31.410 -4.437 1.00 38.69 202 GLU A N 1
ATOM 1608 C CA . GLU A 1 202 ? 12.735 -32.030 -5.369 1.00 38.69 202 GLU A CA 1
ATOM 1609 C C . GLU A 1 202 ? 11.945 -33.136 -6.065 1.00 38.69 202 GLU A C 1
ATOM 1611 O O . GLU A 1 202 ? 11.554 -34.140 -5.465 1.00 38.69 202 GLU A O 1
ATOM 1616 N N . SER A 1 203 ? 11.627 -32.922 -7.339 1.00 40.91 203 SER A N 1
ATOM 1617 C CA . SER A 1 203 ? 11.179 -33.992 -8.209 1.00 40.91 203 SER A CA 1
ATOM 1618 C C . SER A 1 203 ? 12.368 -34.925 -8.408 1.00 40.91 203 SER A C 1
ATOM 1620 O O . SER A 1 203 ? 13.118 -34.800 -9.375 1.00 40.91 203 SER A O 1
ATOM 1622 N N . ALA A 1 204 ? 12.555 -35.856 -7.477 1.00 41.00 204 ALA A N 1
ATOM 1623 C CA . ALA A 1 204 ? 13.335 -37.053 -7.710 1.00 41.00 204 ALA A CA 1
ATOM 1624 C C . ALA A 1 204 ? 12.576 -37.895 -8.746 1.00 41.00 204 ALA A C 1
ATOM 1626 O O . ALA A 1 204 ? 11.847 -38.830 -8.420 1.00 41.00 204 ALA A O 1
ATOM 1627 N N . THR A 1 205 ? 12.709 -37.536 -10.022 1.00 42.56 205 THR A N 1
ATOM 1628 C CA . THR A 1 205 ? 12.491 -38.479 -11.114 1.00 42.56 205 THR A CA 1
ATOM 1629 C C . THR A 1 205 ? 13.615 -39.498 -11.027 1.00 42.56 205 THR A C 1
ATOM 1631 O O . THR A 1 205 ? 14.690 -39.317 -11.597 1.00 42.56 205 THR A O 1
ATOM 1634 N N . GLY A 1 206 ? 13.375 -40.549 -10.246 1.00 41.41 206 GLY A N 1
ATOM 1635 C CA . GLY A 1 206 ? 14.154 -41.770 -10.310 1.00 41.41 206 GLY A CA 1
ATOM 1636 C C . GLY A 1 206 ? 14.030 -42.345 -11.715 1.00 41.41 206 GLY A C 1
ATOM 1637 O O . GLY A 1 206 ? 12.973 -42.843 -12.090 1.00 41.41 206 GLY A O 1
ATOM 1638 N N . SER A 1 207 ? 15.107 -42.263 -12.490 1.00 39.16 207 SER A N 1
ATOM 1639 C CA . SER A 1 207 ? 15.274 -43.109 -13.665 1.00 39.16 207 SER A CA 1
ATOM 1640 C C . SER A 1 207 ? 15.959 -44.385 -13.196 1.00 39.16 207 SER A C 1
ATOM 1642 O O . SER A 1 207 ? 17.175 -44.428 -13.028 1.00 39.16 207 SER A O 1
ATOM 1644 N N . SER A 1 208 ? 15.149 -45.404 -12.922 1.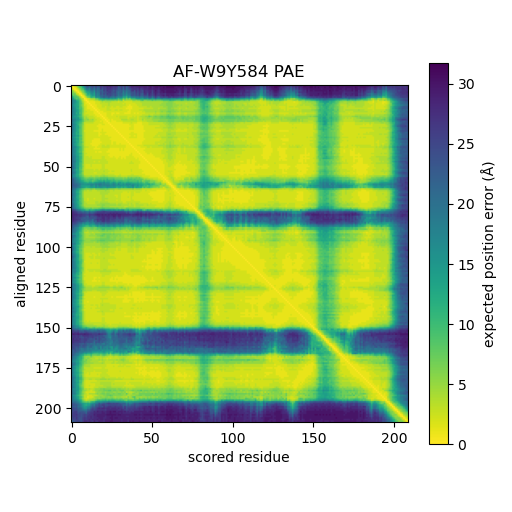00 42.66 208 SER A N 1
ATOM 1645 C CA . SER A 1 208 ? 15.585 -46.794 -12.941 1.00 42.66 208 SER A CA 1
ATOM 1646 C C . SER A 1 208 ? 15.129 -47.384 -14.270 1.00 42.66 208 SER A C 1
ATOM 1648 O O . SER A 1 208 ? 13.928 -47.526 -14.492 1.00 42.66 208 SER A O 1
ATOM 1650 N N . ALA A 1 209 ? 16.098 -47.646 -15.142 1.00 42.34 209 ALA A N 1
ATOM 1651 C CA . ALA A 1 209 ? 16.165 -48.750 -16.100 1.00 42.34 209 ALA A CA 1
ATOM 1652 C C . ALA A 1 209 ? 17.547 -48.701 -16.762 1.00 42.34 209 ALA A C 1
ATOM 1654 O O . ALA A 1 209 ? 17.895 -47.620 -17.291 1.00 42.34 209 ALA A O 1
#